Protein AF-A0AAJ1HQH4-F1 (afdb_monomer_lite)

pLDDT: mean 77.98, std 15.92, range [34.84, 95.88]

Foldseek 3Di:
DPLLVLLLVLLVVVLVVLVPDPADDVVNVPDPNLVSLVVSVLCPDDQAVCNVPVPLSLLVDLRSCVVCVLVDLDLSNLSVSLNVLVVVCVVPPDPSSSSSNNSSSVSSNVNSVVPDDDLQAADAFFQKKWKWWAADPDDQFGIWIWIAGLQQWIKIFTHGPVRHTDDMDIGRWDNPLVRVLRVLVNVVRRDGDDARDDPDHAKMKMWTAHPVRRIRIDMHGADPDVSVVVSLVSVQVRDPDPDDDCGSHNCPPVPPPPDDDDDDDDDDFDADPVGHTDDDDDDDDD

Radius of gyration: 27.52 Å; chains: 1; bounding box: 70×76×72 Å

Structure (mmCIF, N/CA/C/O backbone):
data_AF-A0AAJ1HQH4-F1
#
_entry.id   AF-A0AAJ1HQH4-F1
#
loop_
_atom_site.group_PDB
_atom_site.id
_atom_site.type_symbol
_atom_site.label_atom_id
_atom_site.label_alt_id
_atom_site.label_comp_id
_atom_site.label_asym_id
_atom_site.label_entity_id
_atom_site.label_seq_id
_atom_site.pdbx_PDB_ins_code
_atom_site.Cartn_x
_atom_site.Cartn_y
_atom_site.Cartn_z
_atom_site.occupancy
_atom_site.B_iso_or_equiv
_atom_site.auth_seq_id
_atom_site.auth_comp_id
_atom_site.auth_asym_id
_atom_site.auth_atom_id
_atom_site.pdbx_PDB_model_num
ATOM 1 N N . MET A 1 1 ? -4.066 -16.955 -23.686 1.00 44.91 1 MET A N 1
ATOM 2 C CA . MET A 1 1 ? -2.732 -16.859 -23.050 1.00 44.91 1 MET A CA 1
ATOM 3 C C . MET A 1 1 ? -2.941 -16.384 -21.618 1.00 44.91 1 MET A C 1
ATOM 5 O O . MET A 1 1 ? -3.641 -15.393 -21.449 1.00 44.91 1 MET A O 1
ATOM 9 N N . LYS A 1 2 ? -2.469 -17.107 -20.590 1.00 66.19 2 LYS A N 1
ATOM 10 C CA . LYS A 1 2 ? -2.629 -16.657 -19.191 1.00 66.19 2 LYS A CA 1
ATOM 11 C C . LYS A 1 2 ? -1.889 -15.320 -19.031 1.00 66.19 2 LYS A C 1
ATOM 13 O O . LYS A 1 2 ? -0.757 -15.224 -19.492 1.00 66.19 2 LYS A O 1
ATOM 18 N N . LYS A 1 3 ? -2.518 -14.303 -18.427 1.00 66.81 3 LYS A N 1
ATOM 19 C CA . LYS A 1 3 ? -1.961 -12.939 -18.275 1.00 66.81 3 LYS A CA 1
ATOM 20 C C . LYS A 1 3 ? -0.536 -12.949 -17.699 1.00 66.81 3 LYS A C 1
ATOM 22 O O . LYS A 1 3 ? 0.305 -12.181 -18.143 1.00 66.81 3 LYS A O 1
ATOM 27 N N . ASP A 1 4 ? -0.249 -13.882 -16.794 1.00 79.44 4 ASP A N 1
ATOM 28 C CA . ASP A 1 4 ? 1.079 -14.057 -16.203 1.00 79.44 4 ASP A CA 1
ATOM 29 C C . ASP A 1 4 ? 2.140 -14.562 -17.188 1.00 79.44 4 ASP A C 1
ATOM 31 O O . ASP A 1 4 ? 3.281 -14.130 -17.096 1.00 79.44 4 ASP A O 1
ATOM 35 N N . GLN A 1 5 ? 1.782 -15.384 -18.182 1.00 84.44 5 GLN A N 1
ATOM 36 C CA . GLN A 1 5 ? 2.733 -15.805 -19.219 1.00 84.44 5 GLN A CA 1
ATOM 37 C C . GLN A 1 5 ? 3.187 -14.611 -20.063 1.00 84.44 5 GLN A C 1
ATOM 39 O O . GLN A 1 5 ? 4.372 -14.460 -20.314 1.00 84.44 5 GLN A O 1
ATOM 44 N N . ALA A 1 6 ? 2.262 -13.716 -20.424 1.00 87.31 6 ALA A N 1
ATOM 45 C CA . ALA A 1 6 ? 2.607 -12.507 -21.170 1.00 87.31 6 ALA A CA 1
ATOM 46 C C . ALA A 1 6 ? 3.543 -11.578 -20.372 1.00 87.31 6 ALA A C 1
ATOM 48 O O . ALA A 1 6 ? 4.420 -10.945 -20.951 1.00 87.31 6 ALA A O 1
ATOM 49 N N . ILE A 1 7 ? 3.372 -11.515 -19.045 1.00 90.50 7 ILE A N 1
ATOM 50 C CA . ILE A 1 7 ? 4.280 -10.777 -18.156 1.00 90.50 7 ILE A CA 1
ATOM 51 C C . ILE A 1 7 ? 5.647 -11.468 -18.092 1.00 90.50 7 ILE A C 1
ATOM 53 O O . ILE A 1 7 ? 6.661 -10.781 -18.123 1.00 90.50 7 ILE A O 1
ATOM 57 N N . LEU A 1 8 ? 5.700 -12.801 -18.018 1.00 90.50 8 LEU A N 1
ATOM 58 C CA . LEU A 1 8 ? 6.966 -13.541 -18.021 1.00 90.50 8 LEU A CA 1
ATOM 59 C C . LEU A 1 8 ? 7.751 -13.317 -19.313 1.00 90.50 8 LEU A C 1
ATOM 61 O O . LEU A 1 8 ? 8.926 -12.972 -19.238 1.00 90.50 8 LEU A O 1
ATOM 65 N N . ASP A 1 9 ? 7.090 -13.433 -20.466 1.00 90.81 9 ASP A N 1
ATOM 66 C CA . ASP A 1 9 ? 7.711 -13.226 -21.777 1.00 90.81 9 ASP A CA 1
ATOM 67 C C . ASP A 1 9 ? 8.274 -11.796 -21.894 1.00 90.81 9 ASP A C 1
ATOM 69 O O . ASP A 1 9 ? 9.428 -11.605 -22.282 1.00 90.81 9 ASP A O 1
ATOM 73 N N . PHE A 1 10 ? 7.489 -10.796 -21.467 1.00 93.88 10 PHE A N 1
ATOM 74 C CA . PHE A 1 10 ? 7.917 -9.396 -21.378 1.00 93.88 10 PHE A CA 1
ATOM 75 C C . PHE A 1 10 ? 9.154 -9.236 -20.488 1.00 93.88 10 PHE A C 1
ATOM 77 O O . PHE A 1 10 ? 10.154 -8.641 -20.889 1.00 93.88 10 PHE A O 1
ATOM 84 N N . VAL A 1 11 ? 9.113 -9.777 -19.269 1.00 94.06 11 VAL A N 1
ATOM 85 C CA . VAL A 1 11 ? 10.207 -9.613 -18.311 1.00 94.06 11 VAL A CA 1
ATOM 86 C C . VAL A 1 11 ? 11.487 -10.290 -18.798 1.00 94.06 11 VAL A C 1
ATOM 88 O O . VAL A 1 11 ? 12.563 -9.702 -18.686 1.00 94.06 11 VAL A O 1
ATOM 91 N N . ASP A 1 12 ? 11.395 -11.498 -19.350 1.00 89.31 12 ASP A N 1
ATOM 92 C CA . ASP A 1 12 ? 12.559 -12.242 -19.830 1.00 89.31 12 ASP A CA 1
ATOM 93 C C . ASP A 1 12 ? 13.234 -11.550 -21.015 1.00 89.31 12 ASP A C 1
ATOM 95 O O . ASP A 1 12 ? 14.466 -11.443 -21.046 1.00 89.31 12 ASP A O 1
ATOM 99 N N . GLN A 1 13 ? 12.437 -11.003 -21.937 1.00 90.25 13 GLN A N 1
ATOM 100 C CA . GLN A 1 13 ? 12.937 -10.179 -23.032 1.00 90.25 13 GLN A CA 1
ATOM 101 C C . GLN A 1 13 ? 13.723 -8.978 -22.489 1.00 90.25 13 GLN A C 1
ATOM 103 O O . GLN A 1 13 ? 14.908 -8.820 -22.799 1.00 90.25 13 GLN A O 1
ATOM 108 N N . TRP A 1 14 ? 13.101 -8.150 -21.647 1.00 91.31 14 TRP A N 1
ATOM 109 C CA . TRP A 1 14 ? 13.697 -6.875 -21.239 1.00 91.31 14 TRP A CA 1
ATOM 110 C C . TRP A 1 14 ? 14.817 -7.009 -20.210 1.00 91.31 14 TRP A C 1
ATOM 112 O O . TRP A 1 14 ? 15.745 -6.201 -20.222 1.00 91.31 14 TRP A O 1
ATOM 122 N N . LEU A 1 15 ? 14.819 -8.061 -19.388 1.00 90.12 15 LEU A N 1
ATOM 123 C CA . LEU A 1 15 ? 15.990 -8.401 -18.578 1.00 90.12 15 LEU A CA 1
ATOM 124 C C . LEU A 1 15 ? 17.175 -8.808 -19.453 1.00 90.12 15 LEU A C 1
ATOM 126 O O . LEU A 1 15 ? 18.274 -8.305 -19.236 1.00 90.12 15 LEU A O 1
ATOM 130 N N . SER A 1 16 ? 16.976 -9.678 -20.453 1.00 86.81 16 SER A N 1
ATOM 131 C CA . SER A 1 16 ? 18.055 -10.060 -21.379 1.00 86.81 16 SER A CA 1
ATOM 132 C C . SER A 1 16 ? 18.631 -8.836 -22.092 1.00 86.81 16 SER A C 1
ATOM 134 O O . SER A 1 16 ? 19.843 -8.732 -22.257 1.00 86.81 16 SER A O 1
ATOM 136 N N . VAL A 1 17 ? 17.764 -7.909 -22.494 1.00 86.56 17 VAL A N 1
ATOM 137 C CA . VAL A 1 17 ? 18.143 -6.643 -23.122 1.00 86.56 17 VAL A CA 1
ATOM 138 C C . VAL A 1 17 ? 18.972 -5.781 -22.159 1.00 86.56 17 VAL A C 1
ATOM 140 O O . VAL A 1 17 ? 20.138 -5.506 -22.438 1.00 86.56 17 VAL A O 1
ATOM 143 N N . LEU A 1 18 ? 18.429 -5.418 -20.993 1.00 86.75 18 LEU A N 1
ATOM 144 C CA . LEU A 1 18 ? 19.101 -4.537 -20.028 1.00 86.75 18 LEU A CA 1
ATOM 145 C C . LEU A 1 18 ? 20.411 -5.115 -19.480 1.00 86.75 18 LEU A C 1
ATOM 147 O O . LEU A 1 18 ? 21.311 -4.358 -19.135 1.00 86.75 18 LEU A O 1
ATOM 151 N N . LEU A 1 19 ? 20.543 -6.440 -19.394 1.00 85.81 19 LEU A N 1
ATOM 152 C CA . LEU A 1 19 ? 21.783 -7.080 -18.950 1.00 85.81 19 LEU A CA 1
ATOM 153 C C . LEU A 1 19 ? 22.888 -7.068 -20.017 1.00 85.81 19 LEU A C 1
ATOM 155 O O . LEU A 1 19 ? 24.054 -7.200 -19.657 1.00 85.81 19 LEU A O 1
ATOM 159 N N . LYS A 1 20 ? 22.540 -6.930 -21.302 1.00 83.19 20 LYS A N 1
ATOM 160 C CA . LYS A 1 20 ? 23.490 -6.945 -22.431 1.00 83.19 20 LYS A CA 1
ATOM 161 C C . LYS A 1 20 ? 23.868 -5.557 -22.945 1.00 83.19 20 LYS A C 1
ATOM 163 O O . LYS A 1 20 ? 24.891 -5.428 -23.603 1.00 83.19 20 LYS A O 1
ATOM 168 N N . LEU A 1 21 ? 23.033 -4.547 -22.712 1.00 72.38 21 LEU A N 1
ATOM 169 C CA . LEU A 1 21 ? 23.276 -3.179 -23.177 1.00 72.38 21 LEU A CA 1
ATOM 170 C C . LEU A 1 21 ? 24.153 -2.420 -22.195 1.00 72.38 21 LEU A C 1
ATOM 172 O O . LEU A 1 21 ? 23.737 -2.237 -21.058 1.00 72.38 21 LEU A O 1
ATOM 176 N N . ASP A 1 22 ? 25.298 -1.909 -22.636 1.00 64.31 22 ASP A N 1
ATOM 177 C CA . ASP A 1 22 ? 26.089 -0.961 -21.843 1.00 64.31 22 ASP A CA 1
ATOM 178 C C . ASP A 1 22 ? 25.446 0.439 -21.841 1.00 64.31 22 ASP A C 1
ATOM 180 O O . ASP A 1 22 ? 25.307 1.032 -20.775 1.00 64.31 22 ASP A O 1
ATOM 184 N N . GLU A 1 23 ? 24.903 0.893 -22.977 1.00 59.53 23 GLU A N 1
ATOM 185 C CA . GLU A 1 23 ? 24.131 2.141 -23.120 1.00 59.53 23 GLU A CA 1
ATOM 186 C C . GLU A 1 23 ? 22.860 1.917 -23.968 1.00 59.53 23 GLU A C 1
ATOM 188 O O . GLU A 1 23 ? 22.870 1.057 -24.854 1.00 59.53 23 GLU A O 1
ATOM 193 N N . PRO A 1 24 ? 21.748 2.645 -23.730 1.00 57.75 24 PRO A N 1
ATOM 194 C CA . PRO A 1 24 ? 20.543 2.533 -24.554 1.00 57.75 24 PRO A CA 1
ATOM 195 C C . PRO A 1 24 ? 20.804 3.027 -25.985 1.00 57.75 24 PRO A C 1
ATOM 197 O O . PRO A 1 24 ? 21.209 4.165 -26.196 1.00 57.75 24 PRO A O 1
ATOM 200 N N . THR A 1 25 ? 20.546 2.178 -26.980 1.00 61.19 25 THR A N 1
ATOM 201 C CA . THR A 1 25 ? 20.630 2.545 -28.404 1.00 61.19 25 THR A CA 1
ATOM 202 C C . THR A 1 25 ? 19.323 3.185 -28.880 1.00 61.19 25 THR A C 1
ATOM 204 O O . THR A 1 25 ? 18.258 2.841 -28.370 1.00 61.19 25 THR A O 1
ATOM 207 N N . GLU A 1 26 ? 19.366 4.064 -29.892 1.00 56.06 26 GLU A N 1
ATOM 208 C CA . GLU A 1 26 ? 18.160 4.673 -30.499 1.00 56.06 26 GLU A CA 1
ATOM 209 C C . GLU A 1 26 ? 17.117 3.631 -30.941 1.00 56.06 26 GLU A C 1
ATOM 211 O O . GLU A 1 26 ? 15.921 3.858 -30.805 1.00 56.06 26 GLU A O 1
ATOM 216 N N . ALA A 1 27 ? 17.549 2.443 -31.371 1.00 55.69 27 ALA A N 1
ATOM 217 C CA . ALA A 1 27 ? 16.656 1.339 -31.728 1.00 55.69 27 ALA A CA 1
ATOM 218 C C . ALA A 1 27 ? 15.868 0.762 -30.531 1.00 55.69 27 ALA A C 1
ATOM 220 O O . ALA A 1 27 ? 14.791 0.206 -30.714 1.00 55.69 27 ALA A O 1
ATOM 221 N N . LEU A 1 28 ? 16.382 0.895 -29.302 1.00 58.66 28 LEU A N 1
ATOM 222 C CA . LEU A 1 28 ? 15.669 0.545 -28.066 1.00 58.66 28 LEU A CA 1
ATOM 223 C C . LEU A 1 28 ? 14.656 1.617 -27.648 1.00 58.66 28 LEU A C 1
ATOM 225 O O . LEU A 1 28 ? 13.737 1.347 -26.869 1.00 58.66 28 LEU A O 1
ATOM 229 N N . LEU A 1 29 ? 14.879 2.850 -28.112 1.00 54.69 29 LEU A N 1
ATOM 230 C CA . LEU A 1 29 ? 13.988 3.985 -27.894 1.00 54.69 29 LEU A CA 1
ATOM 231 C C . LEU A 1 29 ? 12.735 3.885 -28.772 1.00 54.69 29 LEU A C 1
ATOM 233 O O . LEU A 1 29 ? 11.737 4.539 -28.470 1.00 54.69 29 LEU A O 1
ATOM 237 N N . ASP A 1 30 ? 12.754 3.025 -29.794 1.00 54.97 30 ASP A N 1
ATOM 238 C CA . ASP A 1 30 ? 11.622 2.811 -30.681 1.00 54.97 30 ASP A CA 1
ATOM 239 C C . ASP A 1 30 ? 10.615 1.792 -30.104 1.00 54.97 30 ASP A C 1
ATOM 241 O O . ASP A 1 30 ? 10.897 0.605 -29.946 1.00 54.97 30 ASP A O 1
ATOM 245 N N . SER A 1 31 ? 9.452 2.340 -29.735 1.00 69.12 31 SER A N 1
ATOM 246 C CA . SER A 1 31 ? 8.086 1.803 -29.561 1.00 69.12 31 SER A CA 1
ATOM 247 C C . SER A 1 31 ? 7.789 0.404 -28.973 1.00 69.12 31 SER A C 1
ATOM 249 O O . SER A 1 31 ? 6.727 0.271 -28.364 1.00 69.12 31 SER A O 1
ATOM 251 N N . GLU A 1 32 ? 8.644 -0.620 -29.046 1.00 84.88 32 GLU A N 1
ATOM 252 C CA . GLU A 1 32 ? 8.280 -1.999 -28.658 1.00 84.88 32 GLU A CA 1
ATOM 253 C C . GLU A 1 32 ? 8.076 -2.155 -27.143 1.00 84.88 32 GLU A C 1
ATOM 255 O O . GLU A 1 32 ? 7.076 -2.726 -26.713 1.00 84.88 32 GLU A O 1
ATOM 260 N N . PHE A 1 33 ? 8.971 -1.609 -26.307 1.00 88.38 33 PHE A N 1
ATOM 261 C CA . PHE A 1 33 ? 8.805 -1.665 -24.844 1.00 88.38 33 PHE A CA 1
ATOM 262 C C . PHE A 1 33 ? 7.488 -1.014 -24.420 1.00 88.38 33 PHE A C 1
ATOM 264 O O . PHE A 1 33 ? 6.696 -1.584 -23.670 1.00 88.38 33 PHE A O 1
ATOM 271 N N . VAL A 1 34 ? 7.255 0.193 -24.938 1.00 87.00 34 VAL A N 1
ATOM 272 C CA . VAL A 1 34 ? 6.071 1.004 -24.651 1.00 87.00 34 VAL A CA 1
ATOM 273 C C . VAL A 1 34 ? 4.812 0.274 -25.107 1.00 87.00 34 VAL A C 1
ATOM 275 O O . VAL A 1 34 ? 3.858 0.168 -24.337 1.00 87.00 34 VAL A O 1
ATOM 278 N N . TRP A 1 35 ? 4.824 -0.291 -26.312 1.00 87.44 35 TRP A N 1
ATOM 279 C CA . TRP A 1 35 ? 3.708 -1.057 -26.853 1.00 87.44 35 TRP A CA 1
ATOM 280 C C . TRP A 1 35 ? 3.401 -2.307 -26.019 1.00 87.44 35 TRP A C 1
ATOM 282 O O . TRP A 1 35 ? 2.241 -2.574 -25.694 1.00 87.44 35 TRP A O 1
ATOM 292 N N . GLN A 1 36 ? 4.424 -3.054 -25.596 1.00 91.25 36 GLN A N 1
ATOM 293 C CA . GLN A 1 36 ? 4.233 -4.214 -24.724 1.00 91.25 36 GLN A CA 1
ATOM 294 C C . GLN A 1 36 ? 3.700 -3.806 -23.342 1.00 91.25 36 GLN A C 1
ATOM 296 O O . GLN A 1 36 ? 2.790 -4.458 -22.825 1.00 91.25 36 GLN A O 1
ATOM 301 N N . CYS A 1 37 ? 4.187 -2.700 -22.767 1.00 90.44 37 CYS A N 1
ATOM 302 C CA . CYS A 1 37 ? 3.632 -2.126 -21.540 1.00 90.44 37 CYS A CA 1
ATOM 303 C C . CYS A 1 37 ? 2.148 -1.769 -21.696 1.00 90.44 37 CYS A C 1
ATOM 305 O O . CYS A 1 37 ? 1.353 -2.126 -20.828 1.00 90.44 37 CYS A O 1
ATOM 307 N N . GLN A 1 38 ? 1.757 -1.134 -22.804 1.00 86.81 38 GLN A N 1
ATOM 308 C CA . GLN A 1 38 ? 0.358 -0.801 -23.104 1.00 86.81 38 GLN A CA 1
ATOM 309 C C . GLN A 1 38 ? -0.513 -2.055 -23.238 1.00 86.81 38 GLN A C 1
ATOM 311 O O . GLN A 1 38 ? -1.602 -2.139 -22.669 1.00 86.81 38 GLN A O 1
ATOM 316 N N . LYS A 1 39 ? -0.010 -3.087 -23.923 1.00 87.44 39 LYS A N 1
ATOM 317 C CA . LYS A 1 39 ? -0.688 -4.385 -24.060 1.00 87.44 39 LYS A CA 1
ATOM 318 C C . LYS A 1 39 ? -0.878 -5.101 -22.717 1.00 87.44 39 LYS A C 1
ATOM 320 O O . LYS A 1 39 ? -1.849 -5.836 -22.544 1.00 87.44 39 LYS A O 1
ATOM 325 N N . LEU A 1 40 ? 0.039 -4.895 -21.772 1.00 89.06 40 LEU A N 1
ATOM 326 C CA . LEU A 1 40 ? -0.050 -5.401 -20.399 1.00 89.06 40 LEU A CA 1
ATOM 327 C C . LEU A 1 40 ? -0.824 -4.467 -19.452 1.00 89.06 40 LEU A C 1
ATOM 329 O O . LEU A 1 40 ? -1.059 -4.841 -18.299 1.00 89.06 40 LEU A O 1
ATOM 333 N N . HIS A 1 41 ? -1.268 -3.304 -19.941 1.00 85.50 41 HIS A N 1
ATOM 334 C CA . HIS A 1 41 ? -1.942 -2.237 -19.195 1.00 85.50 41 HIS A CA 1
ATOM 335 C C . HIS A 1 41 ? -1.086 -1.580 -18.102 1.00 85.50 41 HIS A C 1
ATOM 337 O O . HIS A 1 41 ? -1.611 -1.105 -17.097 1.00 85.50 41 HIS A O 1
ATOM 343 N N . PHE A 1 42 ? 0.236 -1.567 -18.262 1.00 89.62 42 PHE A N 1
ATOM 344 C CA . PHE A 1 42 ? 1.156 -0.882 -17.346 1.00 89.62 42 PHE A CA 1
ATOM 345 C C . PHE A 1 42 ? 1.176 0.639 -17.547 1.00 89.62 42 PHE A C 1
ATOM 347 O O . PHE A 1 42 ? 1.561 1.380 -16.653 1.00 89.62 42 PHE A O 1
ATOM 354 N N . ASP A 1 43 ? 0.716 1.124 -18.692 1.00 83.44 43 ASP A N 1
ATOM 355 C CA . ASP A 1 43 ? 0.510 2.545 -18.978 1.00 83.44 43 ASP A CA 1
ATOM 356 C C . ASP A 1 43 ? -0.678 3.151 -18.209 1.00 83.44 43 ASP A C 1
ATOM 358 O O . ASP A 1 43 ? -0.754 4.368 -18.038 1.00 83.44 43 ASP A O 1
ATOM 362 N N . GLN A 1 44 ? -1.598 2.311 -17.730 1.00 76.62 44 GLN A N 1
ATOM 363 C CA . GLN A 1 44 ? -2.792 2.758 -17.023 1.00 76.62 44 GLN A CA 1
ATOM 364 C C . GLN A 1 44 ? -2.436 3.382 -15.665 1.00 76.62 44 GLN A C 1
ATOM 366 O O . GLN A 1 44 ? -1.537 2.888 -14.977 1.00 76.62 44 GLN A O 1
ATOM 371 N N . PRO A 1 45 ? -3.145 4.444 -15.247 1.00 61.03 45 PRO A N 1
ATOM 372 C CA . PRO A 1 45 ? -2.897 5.091 -13.967 1.00 61.03 45 PRO A CA 1
ATOM 373 C C . PRO A 1 45 ? -3.086 4.100 -12.814 1.00 61.03 45 PRO A C 1
ATOM 375 O O . PRO A 1 45 ? -4.080 3.384 -12.739 1.00 61.03 45 PRO A O 1
ATOM 378 N N . THR A 1 46 ? -2.125 4.065 -11.898 1.00 67.06 46 THR A N 1
ATOM 379 C CA . THR A 1 46 ? -2.163 3.272 -10.661 1.00 67.06 46 THR A CA 1
ATOM 380 C C . THR A 1 46 ? -1.462 4.046 -9.542 1.00 67.06 46 THR A C 1
ATOM 382 O O . THR A 1 46 ? -1.075 5.200 -9.735 1.00 67.06 46 THR A O 1
ATOM 385 N N . LEU A 1 47 ? -1.383 3.474 -8.337 1.00 66.56 47 LEU A N 1
ATOM 386 C CA . LEU A 1 47 ? -0.687 4.103 -7.217 1.00 66.56 47 LEU A CA 1
ATOM 387 C C . LEU A 1 47 ? 0.780 4.261 -7.592 1.00 66.56 47 LEU A C 1
ATOM 389 O O . LEU A 1 47 ? 1.428 3.292 -7.981 1.00 66.56 47 LEU A O 1
ATOM 393 N N . ASP A 1 48 ? 1.304 5.476 -7.488 1.00 76.50 48 ASP A N 1
ATOM 394 C CA . ASP A 1 48 ? 2.729 5.660 -7.684 1.00 76.50 48 ASP A CA 1
ATOM 395 C C . ASP A 1 48 ? 3.511 5.053 -6.516 1.00 76.50 48 ASP A C 1
ATOM 397 O O . ASP A 1 48 ? 3.086 5.158 -5.365 1.00 76.50 48 ASP A O 1
ATOM 401 N N . LEU A 1 49 ? 4.676 4.458 -6.780 1.00 80.38 49 LEU A N 1
ATOM 402 C CA . LEU A 1 49 ? 5.465 3.841 -5.715 1.00 80.38 49 LEU A CA 1
ATOM 403 C C . LEU A 1 49 ? 5.934 4.862 -4.666 1.00 80.38 49 LEU A C 1
ATOM 405 O O . LEU A 1 49 ? 6.014 4.503 -3.495 1.00 80.38 49 LEU A O 1
ATOM 409 N N . ASP A 1 50 ? 6.189 6.119 -5.041 1.00 82.06 50 ASP A N 1
ATOM 410 C CA . ASP A 1 50 ? 6.524 7.173 -4.069 1.00 82.06 50 ASP A CA 1
ATOM 411 C C . ASP A 1 50 ? 5.323 7.564 -3.208 1.00 82.06 50 ASP A C 1
ATOM 413 O O . ASP A 1 50 ? 5.484 7.854 -2.026 1.00 82.06 50 ASP A O 1
ATOM 417 N N . ALA A 1 51 ? 4.109 7.506 -3.760 1.00 75.50 51 ALA A N 1
ATOM 418 C CA . ALA A 1 51 ? 2.888 7.720 -2.991 1.00 75.50 51 ALA A CA 1
ATOM 419 C C . ALA A 1 51 ? 2.586 6.534 -2.055 1.00 75.50 51 ALA A C 1
ATOM 421 O O . ALA A 1 51 ? 2.093 6.735 -0.947 1.00 75.50 51 ALA A O 1
ATOM 422 N N . ALA A 1 52 ? 2.907 5.306 -2.478 1.00 73.56 52 ALA A N 1
ATOM 423 C CA . ALA A 1 52 ? 2.777 4.103 -1.656 1.00 73.56 52 ALA A CA 1
ATOM 424 C C . ALA A 1 52 ? 3.828 4.027 -0.533 1.00 73.56 52 ALA A C 1
ATOM 426 O O . ALA A 1 52 ? 3.558 3.491 0.542 1.00 73.56 52 ALA A O 1
ATOM 427 N N . PHE A 1 53 ? 5.033 4.542 -0.788 1.00 79.50 53 PHE A N 1
ATOM 428 C CA . PHE A 1 53 ? 6.185 4.479 0.112 1.00 79.50 53 PHE A CA 1
ATOM 429 C C . PHE A 1 53 ? 6.847 5.863 0.236 1.00 79.50 53 PHE A C 1
ATOM 431 O O . PHE A 1 53 ? 7.971 6.060 -0.238 1.00 79.50 53 PHE A O 1
ATOM 438 N N . PRO A 1 54 ? 6.175 6.831 0.891 1.00 77.00 54 PRO A N 1
ATOM 439 C CA . PRO A 1 54 ? 6.621 8.226 0.925 1.00 77.00 54 PRO A CA 1
ATOM 440 C C . PRO A 1 54 ? 7.929 8.437 1.695 1.00 77.00 54 PRO A C 1
ATOM 442 O O . PRO A 1 54 ? 8.616 9.430 1.472 1.00 77.00 54 PRO A O 1
ATOM 445 N N . ILE A 1 55 ? 8.290 7.510 2.590 1.00 81.00 55 ILE A N 1
ATOM 446 C CA . ILE A 1 55 ? 9.544 7.562 3.354 1.00 81.00 55 ILE A CA 1
ATOM 447 C C . ILE A 1 55 ? 10.714 7.082 2.492 1.00 81.00 55 ILE A C 1
ATOM 449 O O . ILE A 1 55 ? 11.783 7.690 2.492 1.00 81.00 55 ILE A O 1
ATOM 453 N N . GLU A 1 56 ? 10.543 5.970 1.778 1.00 88.44 56 GLU A N 1
ATOM 454 C CA . GLU A 1 56 ? 11.610 5.374 0.981 1.00 88.44 56 GLU A CA 1
ATOM 455 C C . GLU A 1 56 ? 11.797 6.034 -0.386 1.00 88.44 56 GLU A C 1
ATOM 457 O O . GLU A 1 56 ? 12.903 5.948 -0.920 1.00 88.44 56 GLU A O 1
ATOM 462 N N . GLN A 1 57 ? 10.760 6.683 -0.928 1.00 89.38 57 GLN A N 1
ATOM 463 C CA . GLN A 1 57 ? 10.765 7.344 -2.241 1.00 89.38 57 GLN A CA 1
ATOM 464 C C . GLN A 1 57 ? 11.395 6.471 -3.348 1.00 89.38 57 GLN A C 1
ATOM 466 O O . GLN A 1 57 ? 12.398 6.835 -3.977 1.00 89.38 57 GLN A O 1
ATOM 471 N N . PRO A 1 58 ? 10.875 5.248 -3.554 1.00 89.31 58 PRO A N 1
ATOM 472 C CA . PRO A 1 58 ? 11.468 4.257 -4.442 1.00 89.31 58 PRO A CA 1
ATOM 473 C C . PRO A 1 58 ? 11.599 4.682 -5.910 1.00 89.31 58 PRO A C 1
ATOM 475 O O . PRO A 1 58 ? 12.480 4.149 -6.572 1.00 89.31 58 PRO A O 1
ATOM 478 N N . MET A 1 59 ? 10.798 5.602 -6.449 1.00 90.81 59 MET A N 1
ATOM 479 C CA . MET A 1 59 ? 10.920 6.081 -7.836 1.00 90.81 59 MET A CA 1
ATOM 480 C C . MET A 1 59 ? 12.125 6.995 -8.034 1.00 90.81 59 MET A C 1
ATOM 482 O O . MET A 1 59 ? 12.693 7.045 -9.121 1.00 90.81 59 MET A O 1
ATOM 486 N N . THR A 1 60 ? 12.550 7.711 -7.002 1.00 87.06 60 THR A N 1
ATOM 487 C CA . THR A 1 60 ? 13.697 8.626 -7.096 1.00 87.06 60 THR A CA 1
ATOM 488 C C . THR A 1 60 ? 14.957 8.059 -6.440 1.00 87.06 60 THR A C 1
ATOM 490 O O . THR A 1 60 ? 16.053 8.574 -6.657 1.00 87.06 60 THR A O 1
ATOM 493 N N . SER A 1 61 ? 14.836 6.953 -5.695 1.00 89.75 61 SER A N 1
ATOM 494 C CA . SER A 1 61 ? 15.929 6.344 -4.938 1.00 89.75 61 SER A CA 1
ATOM 495 C C . SER A 1 61 ? 16.044 4.837 -5.172 1.00 89.75 61 SER A C 1
ATOM 497 O O . SER A 1 61 ? 15.229 4.049 -4.693 1.00 89.75 61 SER A O 1
ATOM 499 N N . LEU A 1 62 ? 17.139 4.397 -5.809 1.00 92.25 62 LEU A N 1
ATOM 500 C CA . LEU A 1 62 ? 17.477 2.968 -5.917 1.00 92.25 62 LEU A CA 1
ATOM 501 C C . LEU A 1 62 ? 17.631 2.313 -4.533 1.00 92.25 62 LEU A C 1
ATOM 503 O O . LEU A 1 62 ? 17.227 1.169 -4.326 1.00 92.25 62 LEU A O 1
ATOM 507 N N . THR A 1 63 ? 18.204 3.035 -3.569 1.00 93.31 63 THR A N 1
ATOM 508 C CA . THR A 1 63 ? 18.320 2.566 -2.181 1.00 93.31 63 THR A CA 1
ATOM 509 C C . THR A 1 63 ? 16.945 2.435 -1.530 1.00 93.31 63 THR A C 1
ATOM 511 O O . THR A 1 63 ? 16.703 1.463 -0.815 1.00 93.31 63 THR A O 1
ATOM 514 N N . GLY A 1 64 ? 16.045 3.381 -1.805 1.00 91.00 64 GLY A N 1
ATOM 515 C CA . GLY A 1 64 ? 14.639 3.327 -1.418 1.00 91.00 64 GLY A CA 1
ATOM 516 C C . GLY A 1 64 ? 13.954 2.077 -1.953 1.00 91.00 64 GLY A C 1
ATOM 517 O O . GLY A 1 64 ? 13.464 1.265 -1.169 1.00 91.00 64 GLY A O 1
ATOM 518 N N . LEU A 1 65 ? 14.041 1.856 -3.270 1.00 94.56 65 LEU A N 1
ATOM 519 C CA . LEU A 1 65 ? 13.504 0.668 -3.933 1.00 94.56 65 LEU A CA 1
ATOM 520 C C . LEU A 1 65 ? 14.013 -0.618 -3.272 1.00 94.56 65 LEU A C 1
ATOM 522 O O . LEU A 1 65 ? 13.213 -1.466 -2.888 1.00 94.56 65 LEU A O 1
ATOM 526 N N . LYS A 1 66 ? 15.329 -0.761 -3.072 1.00 92.44 66 LYS A N 1
ATOM 527 C CA . LYS A 1 66 ? 15.926 -1.975 -2.482 1.00 92.44 66 LYS A CA 1
ATOM 528 C C . LYS A 1 66 ? 15.359 -2.329 -1.100 1.00 92.44 66 LYS A C 1
ATOM 530 O O . LYS A 1 66 ? 15.281 -3.511 -0.775 1.00 92.44 66 LYS A O 1
ATOM 535 N N . LYS A 1 67 ? 14.936 -1.346 -0.296 1.00 91.06 67 LYS A N 1
ATOM 536 C CA . LYS A 1 67 ? 14.334 -1.581 1.033 1.00 91.06 67 LYS A CA 1
ATOM 537 C C . LYS A 1 67 ? 12.916 -2.154 0.968 1.00 91.06 67 LYS A C 1
ATOM 539 O O . LYS A 1 67 ? 12.480 -2.807 1.922 1.00 91.06 67 LYS A O 1
ATOM 544 N N . ILE A 1 68 ? 12.190 -1.881 -0.116 1.00 88.88 68 ILE A N 1
ATOM 545 C CA . ILE A 1 68 ? 10.755 -2.179 -0.228 1.00 88.88 68 ILE A CA 1
ATOM 546 C C . ILE A 1 68 ? 10.416 -3.158 -1.354 1.00 88.88 68 ILE A C 1
ATOM 548 O O . ILE A 1 68 ? 9.333 -3.729 -1.328 1.00 88.88 68 ILE A O 1
ATOM 552 N N . ILE A 1 69 ? 11.330 -3.430 -2.293 1.00 90.50 69 ILE A N 1
ATOM 553 C CA . ILE A 1 69 ? 11.039 -4.192 -3.518 1.00 90.50 69 ILE A CA 1
ATOM 554 C C . ILE A 1 69 ? 10.482 -5.590 -3.241 1.00 90.50 69 ILE A C 1
ATOM 556 O O . ILE A 1 69 ? 9.531 -6.014 -3.885 1.00 90.50 69 ILE A O 1
ATOM 560 N N . SER A 1 70 ? 10.998 -6.278 -2.221 1.00 84.75 70 SER A N 1
ATOM 561 C CA . SER A 1 70 ? 10.519 -7.607 -1.823 1.00 84.75 70 SER A CA 1
ATOM 562 C C . SER A 1 70 ? 9.131 -7.598 -1.176 1.00 84.75 70 SER A C 1
ATOM 564 O O . SER A 1 70 ? 8.519 -8.659 -1.063 1.00 84.75 70 SER A O 1
ATOM 566 N N . LYS A 1 71 ? 8.652 -6.425 -0.744 1.00 82.19 71 LYS A N 1
ATOM 567 C CA . LYS A 1 71 ? 7.330 -6.201 -0.147 1.00 82.19 71 LYS A CA 1
ATOM 568 C C . LYS A 1 71 ? 6.287 -5.789 -1.190 1.00 82.19 71 LYS A C 1
ATOM 570 O O . LYS A 1 71 ? 5.099 -5.826 -0.881 1.00 82.19 71 LYS A O 1
ATOM 575 N N . ILE A 1 72 ? 6.708 -5.380 -2.392 1.00 82.69 72 ILE A N 1
ATOM 576 C CA . ILE A 1 72 ? 5.787 -5.039 -3.478 1.00 82.69 72 ILE A CA 1
ATOM 577 C C . ILE A 1 72 ? 5.204 -6.335 -4.043 1.00 82.69 72 ILE A C 1
ATOM 579 O O . ILE A 1 72 ? 5.915 -7.115 -4.679 1.00 82.69 72 ILE A O 1
ATOM 583 N N . ASN A 1 73 ? 3.901 -6.524 -3.841 1.00 81.56 73 ASN A N 1
ATOM 584 C CA . ASN A 1 73 ? 3.160 -7.694 -4.321 1.00 81.56 73 ASN A CA 1
ATOM 585 C C . ASN A 1 73 ? 2.171 -7.360 -5.452 1.00 81.56 73 ASN A C 1
ATOM 587 O O . ASN A 1 73 ? 1.595 -8.262 -6.058 1.00 81.56 73 ASN A O 1
ATOM 591 N N . ASP A 1 74 ? 1.984 -6.075 -5.759 1.00 78.62 74 ASP A N 1
ATOM 592 C CA . ASP A 1 74 ? 1.099 -5.622 -6.829 1.00 78.62 74 ASP A CA 1
ATOM 593 C C . ASP A 1 74 ? 1.858 -5.554 -8.166 1.00 78.62 74 ASP A C 1
ATOM 595 O O . ASP A 1 74 ? 2.712 -4.691 -8.390 1.00 78.62 74 ASP A O 1
ATOM 599 N N . LYS A 1 75 ? 1.515 -6.484 -9.067 1.00 85.50 75 LYS A N 1
ATOM 600 C CA . LYS A 1 75 ? 2.073 -6.586 -10.424 1.00 85.50 75 LYS A CA 1
ATOM 601 C C . LYS A 1 75 ? 1.777 -5.352 -11.275 1.00 85.50 75 LYS A C 1
ATOM 603 O O . LYS A 1 75 ? 2.623 -4.963 -12.071 1.00 85.50 75 LYS A O 1
ATOM 608 N N . MET A 1 76 ? 0.590 -4.760 -11.137 1.00 84.69 76 MET A N 1
ATOM 609 C CA . MET A 1 76 ? 0.176 -3.606 -11.937 1.00 84.69 76 MET A CA 1
ATOM 610 C C . MET A 1 76 ? 0.865 -2.336 -11.446 1.00 84.69 76 MET A C 1
ATOM 612 O O . MET A 1 76 ? 1.380 -1.581 -12.264 1.00 84.69 76 MET A O 1
ATOM 616 N N . MET A 1 77 ? 0.943 -2.137 -10.127 1.00 84.62 77 MET A N 1
ATOM 617 C CA . MET A 1 77 ? 1.707 -1.038 -9.526 1.00 84.62 77 MET A CA 1
ATOM 618 C C . MET A 1 77 ? 3.182 -1.095 -9.940 1.00 84.62 77 MET A C 1
ATOM 620 O O . MET A 1 77 ? 3.745 -0.105 -10.406 1.00 84.62 77 MET A O 1
ATOM 624 N N . LEU A 1 78 ? 3.802 -2.275 -9.828 1.00 91.62 78 LEU A N 1
ATOM 625 C CA . LEU A 1 78 ? 5.199 -2.464 -10.211 1.00 91.62 78 LEU A CA 1
ATOM 626 C C . LEU A 1 78 ? 5.409 -2.309 -11.723 1.00 91.62 78 LEU A C 1
ATOM 628 O O . LEU A 1 78 ? 6.368 -1.665 -12.141 1.00 91.62 78 LEU A O 1
ATOM 632 N N . GLY A 1 79 ? 4.503 -2.853 -12.540 1.00 92.75 79 GLY A N 1
ATOM 633 C CA . GLY A 1 79 ? 4.528 -2.706 -13.994 1.00 92.75 79 GLY A CA 1
ATOM 634 C C . GLY A 1 79 ? 4.417 -1.248 -14.443 1.00 92.75 79 GLY A C 1
ATOM 635 O O . GLY A 1 79 ? 5.184 -0.810 -15.297 1.00 92.75 79 GLY A O 1
ATOM 636 N N . HIS A 1 80 ? 3.539 -0.464 -13.817 1.00 89.06 80 HIS A N 1
ATOM 637 C CA . HIS A 1 80 ? 3.428 0.970 -14.087 1.00 89.06 80 HIS A CA 1
ATOM 638 C C . HIS A 1 80 ? 4.676 1.748 -13.684 1.00 89.06 80 HIS A C 1
ATOM 640 O O . HIS A 1 80 ? 5.161 2.595 -14.433 1.00 89.06 80 HIS A O 1
ATOM 646 N N . ALA A 1 81 ? 5.246 1.435 -12.522 1.00 92.94 81 ALA A N 1
ATOM 647 C CA . ALA A 1 81 ? 6.495 2.043 -12.095 1.00 92.94 81 ALA A CA 1
ATOM 648 C C . ALA A 1 81 ? 7.643 1.740 -13.074 1.00 92.94 81 ALA A C 1
ATOM 650 O O . ALA A 1 81 ? 8.411 2.640 -13.412 1.00 92.94 81 ALA A O 1
ATOM 651 N N . ILE A 1 82 ? 7.716 0.502 -13.579 1.00 95.00 82 ILE A N 1
ATOM 652 C CA . ILE A 1 82 ? 8.643 0.091 -14.643 1.00 95.00 82 ILE A CA 1
ATOM 653 C C . ILE A 1 82 ? 8.419 0.915 -15.912 1.00 95.00 82 ILE A C 1
ATOM 655 O O . ILE A 1 82 ? 9.382 1.447 -16.458 1.00 95.00 82 ILE A O 1
ATOM 659 N N . TYR A 1 83 ? 7.167 1.076 -16.343 1.00 92.75 83 TYR A N 1
ATOM 660 C CA . TYR A 1 83 ? 6.824 1.887 -17.509 1.00 92.75 83 TYR A CA 1
ATOM 661 C C . TYR A 1 83 ? 7.311 3.338 -17.372 1.00 92.75 83 TYR A C 1
ATOM 663 O O . TYR A 1 83 ? 8.009 3.838 -18.254 1.00 92.75 83 TYR A O 1
ATOM 671 N N . ARG A 1 84 ? 7.042 3.997 -16.238 1.00 89.94 84 ARG A N 1
ATOM 672 C CA . ARG A 1 84 ? 7.505 5.377 -16.010 1.00 89.94 84 ARG A CA 1
ATOM 673 C C . ARG A 1 84 ? 9.025 5.483 -15.897 1.00 89.94 84 ARG A C 1
ATOM 675 O O . ARG A 1 84 ? 9.616 6.415 -16.433 1.00 89.94 84 ARG A O 1
ATOM 682 N N . GLN A 1 85 ? 9.675 4.54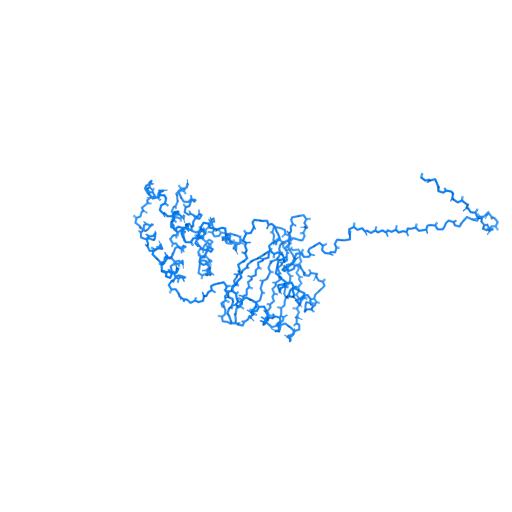9 -15.201 1.00 91.06 85 GLN A N 1
ATOM 683 C CA . GLN A 1 85 ? 11.135 4.572 -15.076 1.00 91.06 85 GLN A CA 1
ATOM 684 C C . GLN A 1 85 ? 11.836 4.319 -16.396 1.00 91.06 85 GLN A C 1
ATOM 686 O O . GLN A 1 85 ? 12.890 4.896 -16.634 1.00 91.06 85 GLN A O 1
ATOM 691 N N . TRP A 1 86 ? 11.239 3.516 -17.272 1.00 89.81 86 TRP A N 1
ATOM 692 C CA . TRP A 1 86 ? 11.744 3.349 -18.621 1.00 89.81 86 TRP A CA 1
ATOM 693 C C . TRP A 1 86 ? 11.746 4.682 -19.370 1.00 89.81 86 TRP A C 1
ATOM 695 O O . TRP A 1 86 ? 12.786 5.088 -19.874 1.00 89.81 86 TRP A O 1
ATOM 705 N N . GLN A 1 87 ? 10.632 5.421 -19.355 1.00 85.94 87 GLN A N 1
ATOM 706 C CA . GLN A 1 87 ? 10.550 6.753 -19.972 1.00 85.94 87 GLN A CA 1
ATOM 707 C C . GLN A 1 87 ? 11.562 7.741 -19.367 1.00 85.94 87 GLN A C 1
ATOM 709 O O . GLN A 1 87 ? 12.240 8.463 -20.097 1.00 85.94 87 GLN A O 1
ATOM 714 N N . ASN A 1 88 ? 11.720 7.736 -18.0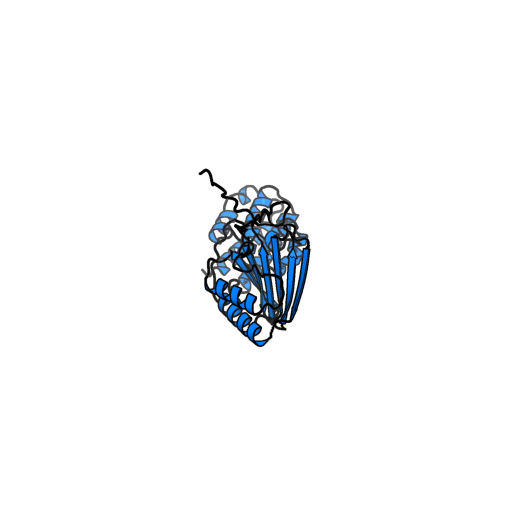39 1.00 84.38 88 ASN A N 1
ATOM 715 C CA . ASN A 1 88 ? 12.717 8.565 -17.357 1.00 84.38 88 ASN A CA 1
ATOM 716 C C . ASN A 1 88 ? 14.151 8.197 -17.759 1.00 84.38 88 ASN A C 1
ATOM 718 O O . ASN A 1 88 ? 14.986 9.084 -17.937 1.00 84.38 88 ASN A O 1
ATOM 722 N N . TRP A 1 89 ? 14.435 6.902 -17.896 1.00 83.94 89 TRP A N 1
ATOM 723 C CA . TRP A 1 89 ? 15.738 6.401 -18.316 1.00 83.94 89 TRP A CA 1
ATOM 724 C C . TRP A 1 89 ? 16.036 6.760 -19.771 1.00 83.94 89 TRP A C 1
ATOM 726 O O . TRP A 1 89 ? 17.146 7.185 -20.062 1.00 83.94 89 TRP A O 1
ATOM 736 N N . GLN A 1 90 ? 15.046 6.689 -20.667 1.00 80.69 90 GLN A N 1
ATOM 737 C CA . GLN A 1 90 ? 15.186 7.156 -22.050 1.00 80.69 90 GLN A CA 1
ATOM 738 C C . GLN A 1 90 ? 15.514 8.654 -22.120 1.00 80.69 90 GLN A C 1
ATOM 740 O O . GLN A 1 90 ? 16.385 9.061 -22.883 1.00 80.69 90 GLN A O 1
ATOM 745 N N . ALA A 1 91 ? 14.841 9.474 -21.308 1.00 81.38 91 ALA A N 1
ATOM 746 C CA . ALA A 1 91 ? 15.070 10.916 -21.282 1.00 81.38 91 ALA A CA 1
ATOM 747 C C . ALA A 1 91 ? 16.432 11.296 -20.677 1.00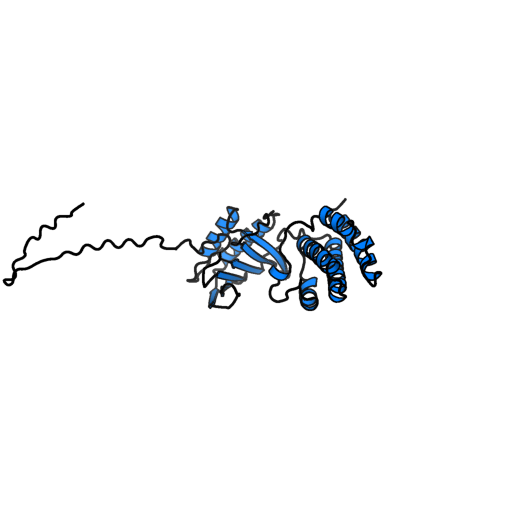 81.38 91 ALA A C 1
ATOM 749 O O . ALA A 1 91 ? 17.027 12.301 -21.070 1.00 81.38 91 ALA A O 1
ATOM 750 N N . LYS A 1 92 ? 16.921 10.527 -19.694 1.00 82.81 92 LYS A N 1
ATOM 751 C CA . LYS A 1 92 ? 18.191 10.794 -19.012 1.00 82.81 92 LYS A CA 1
ATOM 752 C C . LYS A 1 92 ? 18.858 9.496 -18.540 1.00 82.81 92 LYS A C 1
ATOM 754 O O . LYS A 1 92 ? 18.732 9.174 -17.361 1.00 82.81 92 LYS A O 1
ATOM 759 N N . PRO A 1 93 ? 19.595 8.785 -19.410 1.00 81.94 93 PRO A N 1
ATOM 760 C CA . PRO A 1 93 ? 20.186 7.496 -19.065 1.00 81.94 93 PRO A CA 1
ATOM 761 C C . PRO A 1 93 ? 21.154 7.571 -17.880 1.00 81.94 93 PRO A C 1
ATOM 763 O O . PRO A 1 93 ? 22.040 8.425 -17.831 1.00 81.94 93 PRO A O 1
ATOM 766 N N . ALA A 1 94 ? 20.999 6.651 -16.927 1.00 85.00 94 ALA A N 1
ATOM 767 C CA . ALA A 1 94 ? 21.898 6.487 -15.789 1.00 85.00 94 ALA A CA 1
ATOM 768 C C . ALA A 1 94 ? 21.969 5.021 -15.334 1.00 85.00 94 ALA A C 1
ATOM 770 O O . ALA A 1 94 ? 20.955 4.315 -15.315 1.00 85.00 94 ALA A O 1
ATOM 771 N N . ASP A 1 95 ? 23.142 4.581 -14.870 1.00 85.69 95 ASP A N 1
ATOM 772 C CA . ASP A 1 95 ? 23.347 3.222 -14.342 1.00 85.69 95 ASP A CA 1
ATOM 773 C C . ASP A 1 95 ? 22.434 2.901 -13.157 1.00 85.69 95 ASP A C 1
ATOM 775 O O . ASP A 1 95 ? 21.958 1.776 -13.001 1.00 85.69 95 ASP A O 1
ATOM 779 N N . SER A 1 96 ? 22.143 3.902 -12.323 1.00 88.06 96 SER A N 1
ATOM 780 C CA . SER A 1 96 ? 21.237 3.756 -11.184 1.00 88.06 96 SER A CA 1
ATOM 781 C C . SER A 1 96 ? 19.804 3.436 -11.618 1.00 88.06 96 SER A C 1
ATOM 783 O O . SER A 1 96 ? 19.149 2.623 -10.967 1.00 88.06 96 SER A O 1
ATOM 785 N N . GLN A 1 97 ? 19.332 4.012 -12.726 1.00 87.81 97 GLN A N 1
ATOM 786 C CA . GLN A 1 97 ? 18.010 3.737 -13.299 1.00 87.81 97 GLN A CA 1
ATOM 787 C C . GLN A 1 97 ? 17.979 2.393 -14.028 1.00 87.81 97 GLN A C 1
ATOM 789 O O . GLN A 1 97 ? 17.020 1.640 -13.884 1.00 87.81 97 GLN A O 1
ATOM 794 N N . LYS A 1 98 ? 19.053 2.028 -14.735 1.00 88.25 98 LYS A N 1
ATOM 795 C CA . LYS A 1 98 ? 19.204 0.684 -15.310 1.00 88.25 98 LYS A CA 1
ATOM 796 C C . LYS A 1 98 ? 19.155 -0.392 -14.218 1.00 88.25 98 LYS A C 1
ATOM 798 O O . LYS A 1 98 ? 18.394 -1.353 -14.319 1.00 88.25 98 LYS A O 1
ATOM 803 N N . ALA A 1 99 ? 19.902 -0.204 -13.129 1.00 91.12 99 ALA A N 1
ATOM 804 C CA . ALA A 1 99 ? 19.880 -1.098 -11.971 1.00 91.12 99 ALA A CA 1
ATOM 805 C C . ALA A 1 99 ? 18.504 -1.133 -11.283 1.00 91.12 99 ALA A C 1
ATOM 807 O O . ALA A 1 99 ? 18.073 -2.190 -10.816 1.00 91.12 99 ALA A O 1
ATOM 808 N N . TRP A 1 100 ? 17.804 0.003 -11.245 1.00 94.88 100 TRP A N 1
ATOM 809 C CA . TRP A 1 100 ? 16.427 0.096 -10.764 1.00 94.88 100 TRP A CA 1
ATOM 810 C C . TRP A 1 100 ? 15.485 -0.766 -11.611 1.00 94.88 100 TRP A C 1
ATOM 812 O O . TRP A 1 100 ? 14.765 -1.603 -11.064 1.00 94.88 100 TRP A O 1
ATOM 822 N N . LEU A 1 101 ? 15.542 -0.623 -12.940 1.00 93.56 101 LEU A N 1
ATOM 823 C CA . LEU A 1 101 ? 14.701 -1.361 -13.887 1.00 93.56 101 LEU A CA 1
ATOM 824 C C . LEU A 1 101 ? 14.938 -2.866 -13.781 1.00 93.56 101 LEU A C 1
ATOM 826 O O . LEU A 1 101 ? 13.980 -3.632 -13.718 1.00 93.56 101 LEU A O 1
ATOM 830 N N . ILE A 1 102 ? 16.200 -3.290 -13.675 1.00 92.56 102 ILE A N 1
ATOM 831 C CA . ILE A 1 102 ? 16.557 -4.700 -13.479 1.00 92.56 102 ILE A CA 1
ATOM 832 C C . ILE A 1 102 ? 15.943 -5.244 -12.182 1.00 92.56 102 ILE A C 1
ATOM 834 O O . ILE A 1 102 ? 15.311 -6.299 -12.205 1.00 92.56 102 ILE A O 1
ATOM 838 N N . ALA A 1 103 ? 16.083 -4.531 -11.060 1.00 94.38 103 ALA A N 1
ATOM 839 C CA . ALA A 1 103 ? 15.534 -4.975 -9.778 1.00 94.38 103 ALA A CA 1
ATOM 840 C C . ALA A 1 103 ? 13.997 -5.070 -9.807 1.00 94.38 103 ALA A C 1
ATOM 842 O O . ALA A 1 103 ? 13.418 -6.041 -9.311 1.00 94.38 103 ALA A O 1
ATOM 843 N N . ALA A 1 104 ? 13.336 -4.088 -10.424 1.00 95.88 104 ALA A N 1
ATOM 844 C CA . ALA A 1 104 ? 11.888 -4.069 -10.573 1.00 95.88 104 ALA A CA 1
ATOM 845 C C . ALA A 1 104 ? 11.385 -5.210 -11.474 1.00 95.88 104 ALA A C 1
ATOM 847 O O . ALA A 1 104 ? 10.461 -5.931 -11.095 1.00 95.88 104 ALA A O 1
ATOM 848 N N . LEU A 1 105 ? 12.033 -5.442 -12.620 1.00 95.75 105 LEU A N 1
ATOM 849 C CA . LEU A 1 105 ? 11.711 -6.547 -13.524 1.00 95.75 105 LEU A CA 1
ATOM 850 C C . LEU A 1 105 ? 11.930 -7.912 -12.859 1.00 95.75 105 LEU A C 1
ATOM 852 O O . LEU A 1 105 ? 11.079 -8.788 -12.974 1.00 95.75 105 LEU A O 1
ATOM 856 N N . GLN A 1 106 ? 13.011 -8.100 -12.098 1.00 92.25 106 GLN A N 1
ATOM 857 C CA . GLN A 1 106 ? 13.249 -9.342 -11.350 1.00 92.25 106 GLN A CA 1
ATOM 858 C C . GLN A 1 106 ? 12.139 -9.634 -10.332 1.00 92.25 106 GLN A C 1
ATOM 860 O O . GLN A 1 106 ? 11.675 -10.773 -10.227 1.00 92.25 106 GLN A O 1
ATOM 865 N N . GLN A 1 107 ? 11.673 -8.615 -9.606 1.00 92.69 107 GLN A N 1
ATOM 866 C CA . GLN A 1 107 ? 10.539 -8.773 -8.700 1.00 92.69 107 GLN A CA 1
ATOM 867 C C . GLN A 1 107 ? 9.246 -9.065 -9.471 1.00 92.69 107 GLN A C 1
ATOM 869 O O . GLN A 1 107 ? 8.501 -9.962 -9.081 1.00 92.69 107 GLN A O 1
ATOM 874 N N . LEU A 1 108 ? 8.998 -8.388 -10.595 1.00 92.81 108 LEU A N 1
ATOM 875 C CA . LEU A 1 108 ? 7.835 -8.663 -11.440 1.00 92.81 108 LEU A CA 1
ATOM 876 C C . LEU A 1 108 ? 7.849 -10.107 -11.970 1.00 92.81 108 LEU A C 1
ATOM 878 O O . LEU A 1 108 ? 6.815 -10.776 -11.928 1.00 92.81 108 LEU A O 1
ATOM 882 N N . LYS A 1 109 ? 9.024 -10.629 -12.360 1.00 90.62 109 LYS A N 1
ATOM 883 C CA . LYS A 1 109 ? 9.220 -12.043 -12.720 1.00 90.62 109 LYS A CA 1
ATOM 884 C C . LYS A 1 109 ? 8.803 -12.962 -11.583 1.00 90.62 109 LYS A C 1
ATOM 886 O O . LYS A 1 109 ? 8.029 -13.890 -11.794 1.00 90.62 109 LYS A O 1
ATOM 891 N N . LYS A 1 110 ? 9.299 -12.697 -10.370 1.00 87.50 110 LYS A N 1
ATOM 892 C CA . LYS A 1 110 ? 8.972 -13.485 -9.177 1.00 87.50 110 LYS A CA 1
ATOM 893 C C . LYS A 1 110 ? 7.464 -13.511 -8.934 1.00 87.50 110 LYS A C 1
ATOM 895 O O . LYS A 1 110 ? 6.913 -14.580 -8.694 1.00 87.50 110 LYS A O 1
ATOM 900 N N . LEU A 1 111 ? 6.795 -12.363 -9.037 1.00 85.94 111 LEU A N 1
ATOM 901 C CA . LEU A 1 111 ? 5.343 -12.271 -8.870 1.00 85.94 111 LEU A CA 1
ATOM 902 C C . LEU A 1 111 ? 4.587 -13.041 -9.962 1.00 85.94 111 LEU A C 1
ATOM 904 O O . LEU A 1 111 ? 3.568 -13.668 -9.677 1.00 85.94 111 LEU A O 1
ATOM 908 N N . ALA A 1 112 ? 5.052 -12.991 -11.211 1.00 85.06 112 ALA A N 1
ATOM 909 C CA . ALA A 1 112 ? 4.431 -13.706 -12.323 1.00 85.06 112 ALA A CA 1
ATOM 910 C C . ALA A 1 112 ? 4.630 -15.233 -12.224 1.00 85.06 112 ALA A C 1
ATOM 912 O O . ALA A 1 112 ? 3.693 -15.983 -12.481 1.00 85.06 112 ALA A O 1
ATOM 913 N N . LEU A 1 113 ? 5.803 -15.691 -11.766 1.00 80.69 113 LEU A N 1
ATOM 914 C CA . LEU A 1 113 ? 6.098 -17.108 -11.506 1.00 80.69 113 LEU A CA 1
ATOM 915 C C . LEU A 1 113 ? 5.338 -17.668 -10.302 1.00 80.69 113 LEU A C 1
ATOM 917 O O . LEU A 1 113 ? 5.019 -18.854 -10.285 1.00 80.69 113 LEU A O 1
ATOM 921 N N . ALA A 1 114 ? 5.058 -16.832 -9.298 1.00 69.75 114 ALA A N 1
ATOM 922 C CA . ALA A 1 114 ? 4.462 -17.278 -8.045 1.00 69.75 114 ALA A CA 1
ATOM 923 C C . ALA A 1 114 ? 3.054 -17.876 -8.200 1.00 69.75 114 ALA A C 1
ATOM 925 O O . ALA A 1 114 ? 2.629 -18.542 -7.271 1.00 69.75 114 ALA A O 1
ATOM 926 N N . ASN A 1 115 ? 2.357 -17.676 -9.334 1.00 52.53 115 ASN A N 1
ATOM 927 C CA . ASN A 1 115 ? 1.065 -18.285 -9.726 1.00 52.53 115 ASN A CA 1
ATOM 928 C C . ASN A 1 115 ? -0.054 -18.349 -8.654 1.00 52.53 115 ASN A C 1
ATOM 930 O O . ASN A 1 115 ? -1.094 -18.959 -8.894 1.00 52.53 115 ASN A O 1
ATOM 934 N N . GLU A 1 116 ? 0.115 -17.702 -7.500 1.00 43.34 116 GLU A N 1
ATOM 935 C CA . GLU A 1 116 ? -0.744 -17.836 -6.330 1.00 43.34 116 GLU A CA 1
ATOM 936 C C . GLU A 1 116 ? -1.127 -16.472 -5.743 1.00 43.34 116 GLU A C 1
ATOM 938 O O . GLU A 1 116 ? -0.311 -15.570 -5.543 1.00 43.34 116 GLU A O 1
ATOM 943 N N . SER A 1 117 ? -2.420 -16.393 -5.430 1.00 42.59 117 SER A N 1
ATOM 944 C CA . SER A 1 117 ? -3.218 -15.272 -4.931 1.00 42.59 117 SER A CA 1
ATOM 945 C C . SER A 1 117 ? -3.441 -14.128 -5.921 1.00 42.59 117 SER A C 1
ATOM 947 O O . SER A 1 117 ? -2.529 -13.464 -6.406 1.00 42.59 117 SER A O 1
ATOM 949 N N . LEU A 1 118 ? -4.719 -13.897 -6.217 1.00 45.06 118 LEU A N 1
ATOM 950 C CA . LEU A 1 118 ? -5.206 -12.670 -6.827 1.00 45.06 118 LEU A CA 1
ATOM 951 C C . LEU A 1 118 ? -4.803 -11.508 -5.893 1.00 45.06 118 LEU A C 1
ATOM 953 O O . LEU A 1 118 ? -5.388 -11.402 -4.819 1.00 45.06 118 LEU A O 1
ATOM 957 N N . PRO A 1 119 ? -3.861 -10.614 -6.257 1.00 50.75 119 PRO A N 1
ATOM 958 C CA . PRO A 1 119 ? -3.421 -9.535 -5.360 1.00 50.75 119 PRO A CA 1
ATOM 959 C C . PRO A 1 119 ? -4.533 -8.512 -5.062 1.00 50.75 119 PRO A C 1
ATOM 961 O O . PRO A 1 119 ? -4.384 -7.661 -4.194 1.00 50.75 119 PRO A O 1
ATOM 964 N N . PHE A 1 120 ? -5.660 -8.611 -5.773 1.00 56.88 120 PHE A N 1
ATOM 965 C CA . PHE A 1 120 ? -6.824 -7.737 -5.653 1.00 56.88 120 PHE A CA 1
ATOM 966 C C . PHE A 1 120 ? -7.875 -8.234 -4.664 1.00 56.88 120 PHE A C 1
ATOM 968 O O . PHE A 1 120 ? -8.913 -7.587 -4.536 1.00 56.88 120 PHE A O 1
ATOM 975 N N . VAL A 1 121 ? -7.642 -9.371 -4.002 1.00 71.25 121 VAL A N 1
ATOM 976 C CA . VAL A 1 121 ? -8.543 -9.860 -2.962 1.00 71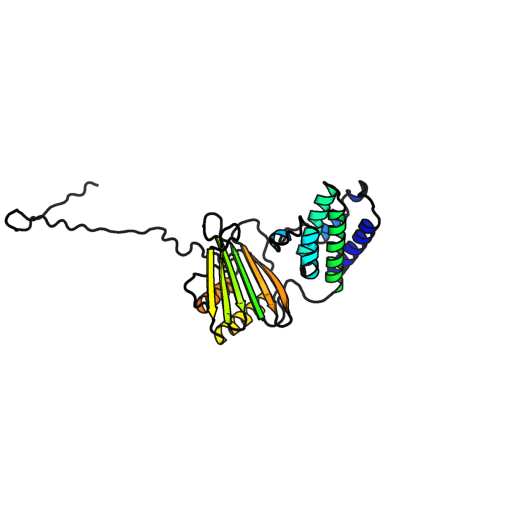.25 121 VAL A CA 1
ATOM 977 C C . VAL A 1 121 ? -7.774 -10.229 -1.703 1.00 71.25 121 VAL A C 1
ATOM 979 O O . VAL A 1 121 ? -6.683 -10.796 -1.741 1.00 71.25 121 VAL A O 1
ATOM 982 N N . PHE A 1 122 ? -8.358 -9.900 -0.564 1.00 81.12 122 PHE A N 1
ATOM 983 C CA . PHE A 1 122 ? -7.876 -10.319 0.731 1.00 81.12 122 PHE A CA 1
ATOM 984 C C . PHE A 1 122 ? -8.219 -11.794 0.971 1.00 81.12 122 PHE A C 1
ATOM 986 O O . PHE A 1 122 ? -9.352 -12.231 0.764 1.00 81.12 122 PHE A O 1
ATOM 993 N N . HIS A 1 123 ? -7.246 -12.554 1.470 1.00 79.62 123 HIS A N 1
ATOM 994 C CA . HIS A 1 123 ? -7.439 -13.932 1.900 1.00 79.62 123 HIS A CA 1
ATOM 995 C C . HIS A 1 123 ? -7.024 -14.106 3.360 1.00 79.62 123 HIS A C 1
ATOM 997 O O . HIS A 1 123 ? -5.980 -13.621 3.796 1.00 79.62 123 HIS A O 1
ATOM 1003 N N . GLY A 1 124 ? -7.826 -14.871 4.099 1.00 86.94 124 GLY A N 1
ATOM 1004 C CA . GLY A 1 124 ? -7.526 -15.270 5.467 1.00 86.94 124 GLY A CA 1
ATOM 1005 C C . GLY A 1 124 ? -8.198 -14.397 6.521 1.00 86.94 124 GLY A C 1
ATOM 1006 O O . GLY A 1 124 ? -9.291 -13.872 6.329 1.00 86.94 124 GLY A O 1
ATOM 1007 N N . VAL A 1 125 ? -7.551 -14.309 7.680 1.00 93.19 125 VAL A N 1
ATOM 1008 C CA . VAL A 1 125 ? -8.092 -13.676 8.886 1.00 93.19 125 VAL A CA 1
ATOM 1009 C C . VAL A 1 125 ? -7.280 -12.426 9.189 1.00 93.19 125 VAL A C 1
ATOM 1011 O O . VAL A 1 125 ? -6.061 -12.510 9.326 1.00 93.19 125 VAL A O 1
ATOM 1014 N N . ILE A 1 126 ? -7.935 -11.269 9.312 1.00 94.38 126 ILE A N 1
ATOM 1015 C CA . ILE A 1 126 ? -7.258 -9.995 9.601 1.00 94.38 126 ILE A CA 1
ATOM 1016 C C . ILE A 1 126 ? -6.669 -10.032 11.015 1.00 94.38 126 ILE A C 1
ATOM 1018 O O . ILE A 1 126 ? -7.393 -10.238 11.992 1.00 94.38 126 ILE A O 1
ATOM 1022 N N . ALA A 1 127 ? -5.358 -9.808 11.110 1.00 93.19 127 ALA A N 1
ATOM 1023 C CA . ALA A 1 127 ? -4.621 -9.605 12.353 1.00 93.19 127 ALA A CA 1
ATOM 1024 C C . ALA A 1 127 ? -4.492 -8.120 12.709 1.00 93.19 127 ALA A C 1
ATOM 1026 O O . ALA A 1 127 ? -4.593 -7.763 13.884 1.00 93.19 127 ALA A O 1
ATOM 1027 N N . HIS A 1 128 ? -4.275 -7.258 11.712 1.00 93.50 128 HIS A N 1
ATOM 1028 C CA . HIS A 1 128 ? -4.331 -5.812 11.897 1.00 93.50 128 HIS A CA 1
ATOM 1029 C C . HIS A 1 128 ? -4.786 -5.075 10.638 1.00 93.50 128 HIS A C 1
ATOM 1031 O O . HIS A 1 128 ? -4.565 -5.527 9.514 1.00 93.50 128 HIS A O 1
ATOM 1037 N N . LEU A 1 129 ? -5.387 -3.918 10.881 1.00 94.69 129 LEU A N 1
ATOM 1038 C CA . LEU A 1 129 ? -5.844 -2.931 9.918 1.00 94.69 129 LEU A CA 1
ATOM 1039 C C . LEU A 1 129 ? -5.027 -1.655 10.087 1.00 94.69 129 LEU A C 1
ATOM 1041 O O . LEU A 1 129 ? -4.758 -1.220 11.207 1.00 94.69 129 LEU A O 1
ATOM 1045 N N . GLU A 1 130 ? -4.693 -1.045 8.965 1.00 93.31 130 GLU A N 1
ATOM 1046 C CA . GLU A 1 130 ? -4.123 0.285 8.869 1.00 93.31 130 GLU A CA 1
ATOM 1047 C C . GLU A 1 130 ? -4.867 1.058 7.778 1.00 93.31 130 GLU A C 1
ATOM 1049 O O . GLU A 1 130 ? -4.964 0.596 6.644 1.00 93.31 130 GLU A O 1
ATOM 1054 N N . LEU A 1 131 ? -5.433 2.206 8.137 1.00 91.62 131 LEU A N 1
ATOM 1055 C CA . LEU A 1 131 ? -6.218 3.062 7.258 1.00 91.62 131 LEU A CA 1
ATOM 1056 C C . LEU A 1 131 ? -5.693 4.490 7.357 1.00 91.62 131 LEU A C 1
ATOM 1058 O O . LEU A 1 131 ? -5.663 5.069 8.440 1.00 91.62 131 LEU A O 1
ATOM 1062 N N . ILE A 1 132 ? -5.301 5.057 6.224 1.00 88.19 132 ILE A N 1
ATOM 1063 C CA . ILE A 1 132 ? -4.901 6.456 6.103 1.00 88.19 132 ILE A CA 1
ATOM 1064 C C . ILE A 1 132 ? -5.981 7.168 5.298 1.00 88.19 132 ILE A C 1
ATOM 1066 O O . ILE A 1 132 ? -6.373 6.690 4.241 1.00 88.19 132 ILE A O 1
ATOM 1070 N N . SER A 1 133 ? -6.497 8.280 5.804 1.00 85.38 133 SER A N 1
ATOM 1071 C CA . SER A 1 133 ? -7.515 9.099 5.141 1.00 85.38 133 SER A CA 1
ATOM 1072 C C . SER A 1 133 ? -7.032 10.541 5.096 1.00 85.38 133 SER A C 1
ATOM 1074 O O . SER A 1 133 ? -6.695 11.108 6.138 1.00 85.38 133 SER A O 1
ATOM 1076 N N . GLN A 1 134 ? -6.969 11.121 3.896 1.00 78.56 134 GLN A N 1
ATOM 1077 C CA . GLN A 1 134 ? -6.484 12.483 3.689 1.00 78.56 134 GLN A CA 1
ATOM 1078 C C . GLN A 1 134 ? -7.611 13.406 3.228 1.00 78.56 134 GLN A C 1
ATOM 1080 O O . GLN A 1 134 ? -8.286 13.135 2.238 1.00 78.56 134 GLN A O 1
ATOM 1085 N N . ALA A 1 135 ? -7.786 14.509 3.947 1.00 72.31 135 ALA A N 1
ATOM 1086 C CA . ALA A 1 135 ? -8.719 15.575 3.641 1.00 72.31 135 ALA A CA 1
ATOM 1087 C C . ALA A 1 135 ? -8.327 16.368 2.388 1.00 72.31 135 ALA A C 1
ATOM 1089 O O . ALA A 1 135 ? -7.136 16.581 2.149 1.00 72.31 135 ALA A O 1
ATOM 1090 N N . ALA A 1 136 ? -9.317 16.899 1.659 1.00 62.59 136 ALA A N 1
ATOM 1091 C CA . ALA A 1 136 ? -9.084 17.982 0.706 1.00 62.59 136 ALA A CA 1
ATOM 1092 C C . ALA A 1 136 ? -8.367 19.172 1.369 1.00 62.59 136 ALA A C 1
ATOM 1094 O O . ALA A 1 136 ? -8.512 19.438 2.569 1.00 62.59 136 ALA A O 1
ATOM 1095 N N . THR A 1 137 ? -7.559 19.868 0.570 1.00 56.03 137 THR A N 1
ATOM 1096 C CA . THR A 1 137 ? -6.682 20.951 1.017 1.00 56.03 137 THR A CA 1
ATOM 1097 C C . THR A 1 137 ? -7.455 22.070 1.746 1.00 56.03 137 THR A C 1
ATOM 1099 O O . THR A 1 137 ? -8.613 22.350 1.433 1.00 56.03 137 THR A O 1
ATOM 1102 N N . ASN A 1 138 ? -6.795 22.715 2.728 1.00 56.59 138 ASN A N 1
ATOM 1103 C CA . ASN A 1 138 ? -7.267 23.798 3.632 1.00 56.59 138 ASN A CA 1
ATOM 1104 C C . ASN A 1 138 ? -7.712 23.424 5.069 1.00 56.59 138 ASN A C 1
ATOM 1106 O O . ASN A 1 138 ? -8.319 24.255 5.748 1.00 56.59 138 ASN A O 1
ATOM 1110 N N . SER A 1 139 ? -7.370 22.238 5.589 1.00 55.12 139 SER A N 1
ATOM 1111 C CA . SER A 1 139 ? -7.479 21.926 7.030 1.00 55.12 139 SER A CA 1
ATOM 1112 C C . SER A 1 139 ? -6.090 21.767 7.669 1.00 55.12 139 SER A C 1
ATOM 1114 O O . SER A 1 139 ? -5.273 21.034 7.115 1.00 55.12 139 SER A O 1
ATOM 1116 N N . PRO A 1 140 ? -5.799 22.380 8.838 1.00 53.78 140 PRO A N 1
ATOM 1117 C CA . PRO A 1 140 ? -4.543 22.149 9.556 1.00 53.78 140 PRO A CA 1
ATOM 1118 C C . PRO A 1 140 ? -4.389 20.692 10.020 1.00 53.78 140 PRO A C 1
ATOM 1120 O O . PRO A 1 140 ? -3.266 20.216 10.120 1.00 53.78 140 PRO A O 1
ATOM 1123 N N . ALA A 1 141 ? -5.498 19.981 10.256 1.00 60.25 141 ALA A N 1
ATOM 1124 C CA . ALA A 1 141 ? -5.546 18.536 10.466 1.00 60.25 141 ALA A CA 1
ATOM 1125 C C . ALA A 1 141 ? -6.120 17.881 9.208 1.00 60.25 141 ALA A C 1
ATOM 1127 O O . ALA A 1 141 ? -7.340 17.828 9.033 1.00 60.25 141 ALA A O 1
ATOM 1128 N N . SER A 1 142 ? -5.245 17.446 8.310 1.00 75.69 142 SER A N 1
ATOM 1129 C CA . SER A 1 142 ? -5.621 16.958 6.981 1.00 75.69 142 SER A CA 1
ATOM 1130 C C . SER A 1 142 ? -5.363 15.471 6.785 1.00 75.69 142 SER A C 1
ATOM 1132 O O . SER A 1 142 ? -5.792 14.942 5.771 1.00 75.69 142 SER A O 1
ATOM 1134 N N . VAL A 1 143 ? -4.734 14.765 7.730 1.00 83.62 143 VAL A N 1
ATOM 1135 C CA . VAL A 1 143 ? -4.539 13.311 7.625 1.00 83.62 143 VAL A CA 1
ATOM 1136 C C . VAL A 1 143 ? -4.931 12.607 8.922 1.00 83.62 143 VAL A C 1
ATOM 1138 O O . VAL A 1 143 ? -4.442 12.955 9.998 1.00 83.62 143 VAL A O 1
ATOM 1141 N N . GLN A 1 144 ? -5.765 11.572 8.814 1.00 88.75 144 GLN A N 1
ATOM 1142 C CA . GLN A 1 144 ? -5.974 10.566 9.854 1.00 88.75 144 GLN A CA 1
ATOM 1143 C C . GLN A 1 144 ? -5.277 9.269 9.479 1.00 88.75 144 GLN A C 1
ATOM 1145 O O . GLN A 1 144 ? -5.498 8.729 8.401 1.00 88.75 144 GLN A O 1
ATOM 1150 N N . TRP A 1 145 ? -4.472 8.742 10.393 1.00 92.25 145 TRP A N 1
ATOM 1151 C CA . TRP A 1 145 ? -3.921 7.398 10.306 1.00 92.25 145 TRP A CA 1
ATOM 1152 C C . TRP A 1 145 ? -4.443 6.572 11.474 1.00 92.25 145 TRP A C 1
ATOM 1154 O O . TRP A 1 145 ? -4.094 6.805 12.629 1.00 92.25 145 TRP A O 1
ATOM 1164 N N . LEU A 1 146 ? -5.313 5.623 11.157 1.00 93.88 146 LEU A N 1
ATOM 1165 C CA . LEU A 1 146 ? -5.932 4.710 12.098 1.00 93.88 146 LEU A CA 1
ATOM 1166 C C . LEU A 1 146 ? -5.296 3.331 11.962 1.00 93.88 146 LEU A C 1
ATOM 1168 O O . LEU A 1 146 ? -5.282 2.737 10.886 1.00 93.88 146 LEU A O 1
ATOM 1172 N N . LYS A 1 147 ? -4.822 2.790 13.076 1.00 95.31 147 LYS A N 1
ATOM 1173 C CA . LYS A 1 147 ? -4.289 1.438 13.178 1.00 95.31 147 LYS A CA 1
ATOM 1174 C C . LYS A 1 147 ? -5.074 0.662 14.219 1.00 95.31 147 LYS A C 1
ATOM 1176 O O . LYS A 1 147 ? -5.231 1.133 15.338 1.00 95.31 147 LYS A O 1
ATOM 1181 N N . ILE A 1 148 ? -5.543 -0.534 13.873 1.00 95.50 148 ILE A N 1
ATOM 1182 C CA . ILE A 1 148 ? -6.328 -1.387 14.772 1.00 95.50 148 ILE A CA 1
ATOM 1183 C C . ILE A 1 148 ? -5.812 -2.820 14.706 1.00 95.50 148 ILE A C 1
ATOM 1185 O O . ILE A 1 148 ? -5.763 -3.430 13.640 1.00 95.50 148 ILE A O 1
ATOM 1189 N N . GLY A 1 149 ? -5.446 -3.379 15.855 1.00 94.56 149 GLY A N 1
ATOM 1190 C CA . GLY A 1 149 ? -5.131 -4.795 16.004 1.00 94.56 149 GLY A CA 1
ATOM 1191 C C . GLY A 1 149 ? -6.363 -5.625 16.362 1.00 94.56 149 GLY A C 1
ATOM 1192 O O . GLY A 1 149 ? -7.252 -5.166 17.076 1.00 94.56 149 GLY A O 1
ATOM 1193 N N . ARG A 1 150 ? -6.381 -6.899 15.955 1.00 90.25 150 ARG A N 1
ATOM 1194 C CA . ARG A 1 150 ? -7.415 -7.877 16.354 1.00 90.25 150 ARG A CA 1
ATOM 1195 C C . ARG A 1 150 ? -7.525 -8.064 17.872 1.00 90.25 150 ARG A C 1
ATOM 1197 O O . ARG A 1 150 ? -8.560 -8.477 18.374 1.00 90.25 150 ARG A O 1
ATOM 1204 N N . ASN A 1 151 ? -6.474 -7.720 18.614 1.00 90.62 151 ASN A N 1
ATOM 1205 C CA . ASN A 1 151 ? -6.464 -7.702 20.077 1.00 90.62 151 ASN A CA 1
ATOM 1206 C C . ASN A 1 151 ? -7.183 -6.486 20.698 1.00 90.62 151 ASN A C 1
ATOM 1208 O O . ASN A 1 151 ? -7.118 -6.316 21.912 1.00 90.62 151 ASN A O 1
ATOM 1212 N N . GLY A 1 152 ? -7.814 -5.627 19.893 1.00 91.69 152 GLY A N 1
ATOM 1213 C CA . GLY A 1 152 ? -8.532 -4.442 20.358 1.00 91.69 152 GLY A CA 1
ATOM 1214 C C . GLY A 1 152 ? -7.665 -3.198 20.522 1.00 91.69 152 GLY A C 1
ATOM 1215 O O . GLY A 1 152 ? -8.220 -2.112 20.659 1.00 91.69 152 GLY A O 1
ATOM 1216 N N . LYS A 1 153 ? -6.331 -3.308 20.465 1.00 94.25 153 LYS A N 1
ATOM 1217 C CA . LYS A 1 153 ? -5.454 -2.134 20.555 1.00 94.25 153 LYS A CA 1
ATOM 1218 C C . LYS A 1 153 ? -5.604 -1.287 19.301 1.00 94.25 153 LYS A C 1
ATOM 1220 O O . LYS A 1 153 ? -5.317 -1.765 18.200 1.00 94.25 153 LYS A O 1
ATOM 1225 N N . ALA A 1 154 ? -6.012 -0.041 19.481 1.00 95.31 154 ALA A N 1
ATOM 1226 C CA . ALA A 1 154 ? -6.184 0.917 18.409 1.00 95.31 154 ALA A CA 1
ATOM 1227 C C . ALA A 1 154 ? -5.376 2.188 18.669 1.00 95.31 154 ALA A C 1
ATOM 1229 O O . ALA A 1 154 ? -5.204 2.616 19.808 1.00 95.31 154 ALA A O 1
ATOM 1230 N N . GLU A 1 155 ? -4.880 2.785 17.597 1.00 95.88 155 GLU A N 1
ATOM 1231 C CA . GLU A 1 155 ? -4.126 4.029 17.606 1.00 95.88 155 GLU A CA 1
ATOM 1232 C C . GLU A 1 155 ? -4.619 4.900 16.453 1.00 95.88 155 GLU A C 1
ATOM 1234 O O . GLU A 1 155 ? -4.635 4.466 15.303 1.00 95.88 155 GLU A O 1
ATOM 1239 N N . LEU A 1 156 ? -5.018 6.125 16.765 1.00 94.50 156 LEU A N 1
ATOM 1240 C CA . LEU A 1 156 ? -5.380 7.152 15.807 1.00 94.50 156 LEU A CA 1
ATOM 1241 C C . LEU A 1 156 ? -4.349 8.272 15.885 1.00 94.50 156 LEU A C 1
ATOM 1243 O O . LEU A 1 156 ? -4.190 8.902 16.928 1.00 94.50 156 LEU A O 1
ATOM 1247 N N . ARG A 1 157 ? -3.683 8.562 14.772 1.00 92.00 157 ARG A N 1
ATOM 1248 C CA . ARG A 1 157 ? -2.817 9.732 14.618 1.00 92.00 157 ARG A CA 1
ATOM 1249 C C . ARG A 1 157 ? -3.496 10.750 13.725 1.00 92.00 157 ARG A C 1
ATOM 1251 O O . ARG A 1 157 ? -3.959 10.413 12.638 1.00 92.00 157 ARG A O 1
ATOM 1258 N N . ILE A 1 158 ? -3.517 11.995 14.176 1.00 88.69 158 ILE A N 1
ATOM 1259 C CA . ILE A 1 158 ? -3.962 13.137 13.382 1.00 88.69 158 ILE A CA 1
ATOM 1260 C C . ILE A 1 158 ? -2.719 13.934 13.014 1.00 88.69 158 ILE A C 1
ATOM 1262 O O . ILE A 1 158 ? -1.906 14.272 13.880 1.00 88.69 158 ILE A O 1
ATOM 1266 N N . MET A 1 159 ? -2.558 14.204 11.727 1.00 86.56 159 MET A N 1
ATOM 1267 C CA . MET A 1 159 ? -1.387 14.852 11.152 1.00 86.56 159 MET A CA 1
ATOM 1268 C C . MET A 1 159 ? -1.812 16.005 10.240 1.00 86.56 159 MET A C 1
ATOM 1270 O O . MET A 1 159 ? -2.967 16.087 9.808 1.00 86.56 159 MET A O 1
ATOM 1274 N N . ASN A 1 160 ? -0.872 16.905 9.966 1.00 84.31 160 ASN A N 1
ATOM 1275 C CA . ASN A 1 160 ? -1.038 17.906 8.919 1.00 84.31 160 ASN A CA 1
ATOM 1276 C C . ASN A 1 160 ? -0.740 17.309 7.528 1.00 84.31 160 ASN A C 1
ATOM 1278 O O . ASN A 1 160 ? -0.448 16.121 7.386 1.00 84.31 160 ASN A O 1
ATOM 1282 N N . ASP A 1 161 ? -0.779 18.151 6.501 1.00 77.12 161 ASP A N 1
ATOM 1283 C CA . ASP A 1 161 ? -0.608 17.792 5.089 1.00 77.12 161 ASP A CA 1
ATOM 1284 C C . ASP A 1 161 ? 0.841 17.439 4.728 1.00 77.12 161 ASP A C 1
ATOM 1286 O O . ASP A 1 161 ? 1.086 16.819 3.698 1.00 77.12 161 ASP A O 1
ATOM 1290 N N . GLN A 1 162 ? 1.800 17.753 5.604 1.00 80.06 162 GLN A N 1
ATOM 1291 C CA . GLN A 1 162 ? 3.178 17.257 5.535 1.00 80.06 162 GLN A CA 1
ATOM 1292 C C . GLN A 1 162 ? 3.414 16.031 6.434 1.00 80.06 162 GLN A C 1
ATOM 1294 O O . GLN A 1 162 ? 4.561 15.728 6.763 1.00 80.06 162 GLN A O 1
ATOM 1299 N N . TYR A 1 163 ? 2.355 15.334 6.867 1.00 80.38 163 TYR A N 1
ATOM 1300 C CA . TYR A 1 163 ? 2.425 14.160 7.751 1.00 80.38 163 TYR A CA 1
ATOM 1301 C C . TYR A 1 163 ? 3.111 14.424 9.101 1.00 80.38 163 TYR A C 1
ATOM 1303 O O . TYR A 1 163 ? 3.544 13.503 9.798 1.00 80.38 163 TYR A O 1
ATOM 1311 N N . LYS A 1 164 ? 3.192 15.688 9.523 1.00 83.44 164 LYS A N 1
ATOM 1312 C CA . LYS A 1 164 ? 3.684 16.042 10.849 1.00 83.44 164 LYS A CA 1
ATOM 1313 C C . LYS A 1 164 ? 2.599 15.743 11.874 1.00 83.44 164 LYS A C 1
ATOM 1315 O O . LYS A 1 164 ? 1.464 16.202 11.743 1.00 83.44 164 LYS A O 1
ATOM 1320 N N . LEU A 1 165 ? 2.967 14.994 12.910 1.00 87.00 165 LEU A N 1
ATOM 1321 C CA . LEU A 1 165 ? 2.067 14.620 13.995 1.00 87.00 165 LEU A CA 1
ATOM 1322 C C . LEU A 1 165 ? 1.526 15.852 14.725 1.00 87.00 165 LEU A C 1
ATOM 1324 O O . LEU A 1 165 ? 2.298 16.684 15.200 1.00 87.00 165 LEU A O 1
ATOM 1328 N N . LEU A 1 166 ? 0.201 15.926 14.834 1.00 88.56 166 LEU A N 1
ATOM 1329 C CA . LEU A 1 166 ? -0.510 16.939 15.610 1.00 88.56 166 LEU A CA 1
ATOM 1330 C C . LEU A 1 166 ? -1.007 16.353 16.925 1.00 88.56 166 LEU A C 1
ATOM 1332 O O . LEU A 1 166 ? -0.807 16.942 17.981 1.00 88.56 166 LEU A O 1
ATOM 1336 N N . THR A 1 167 ? -1.639 15.179 16.864 1.00 91.06 167 THR A N 1
ATOM 1337 C CA . THR A 1 167 ? -2.094 14.462 18.056 1.00 91.06 167 THR A CA 1
ATOM 1338 C C . THR A 1 167 ? -2.155 12.957 17.819 1.00 91.06 167 THR A C 1
ATOM 1340 O O . THR A 1 167 ? -2.184 12.486 16.681 1.00 91.06 167 THR A O 1
ATOM 1343 N N . THR A 1 168 ? -2.141 12.198 18.910 1.00 93.44 168 THR A N 1
ATOM 1344 C CA . THR A 1 168 ? -2.324 10.747 18.929 1.00 93.44 168 THR A CA 1
ATOM 1345 C C . THR A 1 168 ? -3.338 10.388 19.999 1.00 93.44 168 THR A C 1
ATOM 1347 O O . THR A 1 168 ? -3.296 10.927 21.102 1.00 93.44 168 THR A O 1
ATOM 1350 N N . GLN A 1 169 ? -4.211 9.443 19.682 1.00 93.62 169 GLN A N 1
ATOM 1351 C CA . GLN A 1 169 ? -5.156 8.844 20.606 1.00 93.62 169 GLN A CA 1
ATOM 1352 C C . GLN A 1 169 ? -5.017 7.327 20.546 1.00 93.62 169 GLN A C 1
ATOM 1354 O O . GLN A 1 169 ? -4.891 6.751 19.469 1.00 93.62 169 GLN A O 1
ATOM 1359 N N . THR A 1 170 ? -5.039 6.674 21.701 1.00 94.81 170 THR A N 1
ATOM 1360 C CA . THR A 1 170 ? -4.942 5.217 21.802 1.00 94.81 170 THR A CA 1
ATOM 1361 C C . THR A 1 170 ? -6.140 4.675 22.549 1.00 94.81 170 THR A C 1
ATOM 1363 O O . THR A 1 170 ? -6.441 5.159 23.635 1.00 94.81 170 THR A O 1
ATOM 1366 N N . GLU A 1 171 ? -6.763 3.640 22.005 1.00 93.50 171 GLU A N 1
ATOM 1367 C CA . GLU A 1 171 ? -7.982 3.048 22.546 1.00 93.50 171 GLU A CA 1
ATOM 1368 C C . GLU A 1 171 ? -7.850 1.529 22.677 1.00 93.50 171 GLU A C 1
ATOM 1370 O O . GLU A 1 171 ? -7.079 0.882 21.962 1.00 93.50 171 GLU A O 1
ATOM 1375 N N . ASN A 1 172 ? -8.649 0.951 23.574 1.00 92.69 172 ASN A N 1
ATOM 1376 C CA . ASN A 1 172 ? -8.875 -0.492 23.642 1.00 92.69 172 ASN A CA 1
ATOM 1377 C C . ASN A 1 172 ? -10.329 -0.781 23.260 1.00 92.69 172 ASN A C 1
ATOM 1379 O O . ASN A 1 172 ? -11.253 -0.553 24.039 1.00 92.69 172 ASN A O 1
ATOM 1383 N N . LEU A 1 173 ? -10.527 -1.271 22.041 1.00 90.31 173 LEU A N 1
ATOM 1384 C CA . LEU A 1 173 ? -11.839 -1.519 21.453 1.00 90.31 173 LEU A CA 1
ATOM 1385 C C . LEU A 1 173 ? -12.450 -2.839 21.951 1.00 90.31 173 LEU A C 1
ATOM 1387 O O . LEU A 1 173 ? -11.745 -3.803 22.263 1.00 90.31 173 LEU A O 1
ATOM 1391 N N . LYS A 1 174 ? -13.787 -2.908 21.987 1.00 79.25 174 LYS A N 1
ATOM 1392 C CA . LYS A 1 174 ? -14.533 -4.089 22.452 1.00 79.25 174 LYS A CA 1
ATOM 1393 C C . LYS A 1 174 ? -14.377 -5.270 21.484 1.00 79.25 174 LYS A C 1
ATOM 1395 O O . LYS A 1 174 ? -14.766 -5.192 20.322 1.00 79.25 174 LYS A O 1
ATOM 1400 N N . GLY A 1 175 ? -13.885 -6.399 22.001 1.00 76.19 175 GLY A N 1
ATOM 1401 C CA . GLY A 1 175 ? -13.526 -7.586 21.212 1.00 76.19 175 GLY A CA 1
ATOM 1402 C C . GLY A 1 175 ? -14.632 -8.180 20.317 1.00 76.19 175 GLY A C 1
ATOM 1403 O O . GLY A 1 175 ? -14.363 -8.400 19.138 1.00 76.19 175 GLY A O 1
ATOM 1404 N N . PRO A 1 176 ? -15.866 -8.436 20.804 1.00 84.38 176 PRO A N 1
ATOM 1405 C CA . PRO A 1 176 ? -16.881 -9.128 19.999 1.00 84.38 176 PRO A CA 1
ATOM 1406 C C . PRO A 1 176 ? -17.325 -8.352 18.752 1.00 84.38 176 PRO A C 1
ATOM 1408 O O . PRO A 1 176 ? -17.344 -8.909 17.659 1.00 84.38 176 PRO A O 1
ATOM 1411 N N . GLN A 1 177 ? -17.631 -7.058 18.895 1.00 88.25 177 GLN A N 1
ATOM 1412 C CA . GLN A 1 177 ? -18.045 -6.208 17.770 1.00 88.25 177 GLN A CA 1
ATOM 1413 C C . GLN A 1 177 ? -16.887 -5.962 16.794 1.00 88.25 177 GLN A C 1
ATOM 1415 O O . GLN A 1 177 ? -17.091 -5.974 15.583 1.00 88.25 177 GLN A O 1
ATOM 1420 N N . LEU A 1 178 ? -15.659 -5.825 17.307 1.00 92.62 178 LEU A N 1
ATOM 1421 C CA . LEU A 1 178 ? -14.466 -5.683 16.476 1.00 92.62 178 LEU A CA 1
ATOM 1422 C C . LEU A 1 178 ? -14.189 -6.930 15.622 1.00 92.62 178 LEU A C 1
ATOM 1424 O O . LEU A 1 178 ? -13.801 -6.807 14.462 1.00 92.62 178 LEU A O 1
ATOM 1428 N N . ASN A 1 179 ? -14.399 -8.129 16.172 1.00 91.56 179 ASN A N 1
ATOM 1429 C CA . ASN A 1 179 ? -14.239 -9.370 15.414 1.00 91.56 179 ASN A CA 1
ATOM 1430 C C . ASN A 1 179 ? -15.241 -9.455 14.258 1.00 91.56 179 ASN A C 1
ATOM 1432 O O . ASN A 1 179 ? -14.833 -9.742 13.135 1.00 91.56 179 ASN A O 1
ATOM 1436 N N . VAL A 1 180 ? -16.513 -9.127 14.516 1.00 93.25 180 VAL A N 1
ATOM 1437 C CA . VAL A 1 180 ? -17.556 -9.071 13.478 1.00 93.25 180 VAL A CA 1
ATOM 1438 C C . VAL A 1 180 ? -17.195 -8.050 12.398 1.00 93.25 180 VAL A C 1
ATOM 1440 O O . VAL A 1 180 ? -17.302 -8.347 11.209 1.00 93.25 180 VAL A O 1
ATOM 1443 N N . PHE A 1 181 ? -16.702 -6.872 12.791 1.00 95.00 181 PHE A N 1
ATOM 1444 C CA . PHE A 1 181 ? -16.219 -5.865 11.846 1.00 95.00 181 PHE A CA 1
ATOM 1445 C C . PHE A 1 181 ? -15.078 -6.403 10.969 1.00 95.00 181 PHE A C 1
ATOM 1447 O O . PHE A 1 181 ? -15.135 -6.283 9.746 1.00 95.00 181 PHE A O 1
ATOM 1454 N N . PHE A 1 182 ? -14.067 -7.055 11.558 1.00 95.38 182 PHE A N 1
ATOM 1455 C CA . PHE A 1 182 ? -12.972 -7.647 10.785 1.00 95.38 182 PHE A CA 1
ATOM 1456 C C . PHE A 1 182 ? -13.434 -8.758 9.843 1.00 95.38 182 PHE A C 1
ATOM 1458 O O . PHE A 1 182 ? -12.888 -8.887 8.750 1.00 95.38 182 PHE A O 1
ATOM 1465 N N . GLU A 1 183 ? -14.423 -9.556 10.233 1.00 94.44 183 GLU A N 1
ATOM 1466 C CA . GLU A 1 183 ? -14.994 -10.593 9.370 1.00 94.44 183 GLU A CA 1
ATOM 1467 C C . GLU A 1 183 ? -15.718 -9.988 8.167 1.00 94.44 183 GLU A C 1
ATOM 1469 O O . GLU A 1 183 ? -15.456 -10.394 7.033 1.00 94.44 183 GLU A O 1
ATOM 1474 N N . LYS A 1 184 ? -16.556 -8.967 8.379 1.00 95.19 184 LYS A N 1
ATOM 1475 C CA . LYS A 1 184 ? -17.224 -8.249 7.284 1.00 95.19 184 LYS A CA 1
ATOM 1476 C C . LYS A 1 184 ? -16.223 -7.560 6.358 1.00 95.19 184 LYS A C 1
ATOM 1478 O O . LYS A 1 184 ? -16.358 -7.656 5.142 1.00 95.19 184 LYS A O 1
ATOM 1483 N N . LEU A 1 185 ? -15.196 -6.921 6.919 1.00 94.31 185 LEU A N 1
ATOM 1484 C CA . LEU A 1 185 ? -14.141 -6.262 6.149 1.00 94.31 185 LEU A CA 1
ATOM 1485 C C . LEU A 1 185 ? -13.352 -7.271 5.301 1.00 94.31 185 LEU A C 1
ATOM 1487 O O . LEU A 1 185 ? -13.116 -7.037 4.116 1.00 94.31 185 LEU A O 1
ATOM 1491 N N . ALA A 1 186 ? -12.989 -8.419 5.882 1.00 93.25 186 ALA A N 1
ATOM 1492 C CA . ALA A 1 186 ? -12.322 -9.500 5.164 1.00 93.25 186 ALA A CA 1
ATOM 1493 C C . ALA A 1 186 ? -13.197 -10.047 4.030 1.00 93.25 186 ALA A C 1
ATOM 1495 O O . ALA A 1 186 ? -12.708 -10.217 2.919 1.00 93.25 186 ALA A O 1
ATOM 1496 N N . LEU A 1 187 ? -14.489 -10.282 4.288 1.00 92.94 187 LEU A N 1
ATOM 1497 C CA . LEU A 1 187 ? -15.452 -10.747 3.285 1.00 92.94 187 LEU A CA 1
ATOM 1498 C C . LEU A 1 187 ? -15.649 -9.739 2.151 1.00 92.94 187 LEU A C 1
ATOM 1500 O O . LEU A 1 187 ? -15.726 -10.144 0.991 1.00 92.94 187 LEU A O 1
ATOM 1504 N N . TYR A 1 188 ? -15.712 -8.444 2.472 1.00 91.12 188 TYR A N 1
ATOM 1505 C CA . TYR A 1 188 ? -15.810 -7.384 1.475 1.00 91.12 188 TYR A CA 1
ATOM 1506 C C . TYR A 1 188 ? -14.610 -7.440 0.528 1.00 91.12 188 TYR A C 1
ATOM 1508 O O . TYR A 1 188 ? -14.788 -7.560 -0.684 1.00 91.12 188 TYR A O 1
ATOM 1516 N N . PHE A 1 189 ? -13.391 -7.454 1.072 1.00 88.12 189 PHE A N 1
ATOM 1517 C CA . PHE A 1 189 ? -12.171 -7.502 0.267 1.00 88.12 189 PHE A CA 1
ATOM 1518 C C . PHE A 1 189 ? -11.821 -8.894 -0.264 1.00 88.12 189 PHE A C 1
ATOM 1520 O O . PHE A 1 189 ? -10.909 -9.000 -1.071 1.00 88.12 189 PHE A O 1
ATOM 1527 N N . ALA A 1 190 ? -12.546 -9.957 0.092 1.00 84.19 190 ALA A N 1
ATOM 1528 C CA . ALA A 1 190 ? -12.378 -11.282 -0.517 1.00 84.19 190 ALA A CA 1
ATOM 1529 C C . ALA A 1 190 ? -12.874 -11.341 -1.975 1.00 84.19 190 ALA A C 1
ATOM 1531 O O . ALA A 1 190 ? -12.671 -12.340 -2.669 1.00 84.19 190 ALA A O 1
ATOM 1532 N N . LYS A 1 191 ? -13.529 -10.275 -2.448 1.00 79.31 191 LYS A N 1
ATOM 1533 C CA . LYS A 1 191 ? -13.944 -10.082 -3.837 1.00 79.31 191 LYS A CA 1
ATOM 1534 C C . LYS A 1 191 ? -13.123 -8.971 -4.474 1.00 79.31 191 LYS A C 1
ATOM 1536 O O . LYS A 1 191 ? -12.666 -8.051 -3.800 1.00 79.31 191 LYS A O 1
ATOM 1541 N N . ARG A 1 192 ? -12.944 -9.063 -5.792 1.00 68.62 192 ARG A N 1
ATOM 1542 C CA . ARG A 1 192 ? -12.249 -8.029 -6.553 1.00 68.62 192 ARG A CA 1
ATOM 1543 C C . ARG A 1 192 ? -13.133 -6.790 -6.636 1.00 68.62 192 ARG A C 1
ATOM 1545 O O . ARG A 1 192 ? -14.279 -6.890 -7.064 1.00 68.62 192 ARG A O 1
ATOM 1552 N N . HIS A 1 193 ? -12.548 -5.646 -6.307 1.00 69.44 193 HIS A N 1
ATOM 1553 C CA . HIS A 1 193 ? -13.152 -4.331 -6.477 1.00 69.44 193 HIS A CA 1
ATOM 1554 C C . HIS A 1 193 ? -12.294 -3.514 -7.435 1.00 69.44 193 HIS A C 1
ATOM 1556 O O . HIS A 1 193 ? -11.093 -3.362 -7.216 1.00 69.44 193 HIS A O 1
ATOM 1562 N N . ASP A 1 194 ? -12.900 -3.013 -8.508 1.00 59.28 194 ASP A N 1
ATOM 1563 C CA . ASP A 1 194 ? -12.226 -2.132 -9.462 1.00 59.28 194 ASP A CA 1
ATOM 1564 C C . ASP A 1 194 ? -12.475 -0.673 -9.045 1.00 59.28 194 ASP A C 1
ATOM 1566 O O . ASP A 1 194 ? -13.363 0.006 -9.563 1.00 59.28 194 ASP A O 1
ATOM 1570 N N . PHE A 1 195 ? -11.695 -0.181 -8.080 1.00 62.34 195 PHE A N 1
ATOM 1571 C CA . PHE A 1 195 ? -11.683 1.243 -7.749 1.00 62.34 195 PHE A CA 1
ATOM 1572 C C . PHE A 1 195 ? -10.990 1.999 -8.889 1.00 62.34 195 PHE A C 1
ATOM 1574 O O . PHE A 1 195 ? -9.799 1.809 -9.137 1.00 62.34 195 PHE A O 1
ATOM 1581 N N . LYS A 1 196 ? -11.741 2.814 -9.640 1.00 50.44 196 LYS A N 1
ATOM 1582 C CA . LYS A 1 196 ? -11.188 3.583 -10.764 1.00 50.44 196 LYS A CA 1
ATOM 1583 C C . LYS A 1 196 ? -10.260 4.675 -10.231 1.00 50.44 196 LYS A C 1
ATOM 1585 O O . LYS A 1 196 ? -10.749 5.513 -9.484 1.00 50.44 196 LYS A O 1
ATOM 1590 N N . PRO A 1 197 ? -8.981 4.723 -10.633 1.00 43.41 197 PRO A N 1
ATOM 1591 C CA . PRO A 1 197 ? -8.087 5.802 -10.251 1.00 43.41 197 PRO A CA 1
ATOM 1592 C C . PRO A 1 197 ? -8.545 7.094 -10.928 1.00 43.41 197 PRO A C 1
ATOM 1594 O O . PRO A 1 197 ? -8.421 7.266 -12.139 1.00 43.41 197 PRO A O 1
ATOM 1597 N N . THR A 1 198 ? -9.100 8.001 -10.141 1.00 42.25 198 THR A N 1
ATOM 1598 C CA . THR A 1 198 ? -9.269 9.403 -10.493 1.00 42.25 198 THR A CA 1
ATOM 1599 C C . THR A 1 198 ? -8.152 10.205 -9.835 1.00 42.25 198 THR A C 1
ATOM 1601 O O . THR A 1 198 ? -7.919 10.131 -8.631 1.00 42.25 198 THR A O 1
ATOM 1604 N N . ASN A 1 199 ? -7.439 11.016 -10.610 1.00 40.91 199 ASN A N 1
ATOM 1605 C CA . ASN A 1 199 ? -6.721 12.161 -10.042 1.00 40.91 199 ASN A CA 1
ATOM 1606 C C . ASN A 1 199 ? -7.720 12.882 -9.125 1.00 40.91 199 ASN A C 1
ATOM 1608 O O . ASN A 1 199 ? -8.871 12.923 -9.537 1.00 40.91 199 ASN A O 1
ATOM 1612 N N . ILE A 1 200 ? -7.320 13.404 -7.962 1.00 48.94 200 ILE A N 1
ATOM 1613 C CA . ILE A 1 200 ? -8.064 14.307 -7.052 1.00 48.94 200 ILE A CA 1
ATOM 1614 C C . ILE A 1 200 ? -7.951 13.789 -5.606 1.00 48.94 200 ILE A C 1
ATOM 1616 O O . ILE A 1 200 ? -8.003 12.595 -5.331 1.00 48.94 200 ILE A O 1
ATOM 1620 N N . GLU A 1 201 ? -7.736 14.752 -4.716 1.00 55.72 201 GLU A N 1
ATOM 1621 C CA . GLU A 1 201 ? -7.998 14.793 -3.274 1.00 55.72 201 GLU A CA 1
ATOM 1622 C C . GLU A 1 201 ? -9.141 13.852 -2.821 1.00 55.72 201 GLU A C 1
ATOM 1624 O O . GLU A 1 201 ? -9.990 13.497 -3.634 1.00 55.72 201 GLU A O 1
ATOM 1629 N N . ASN A 1 202 ? -9.235 13.508 -1.526 1.00 65.12 202 ASN A N 1
ATOM 1630 C CA . ASN A 1 202 ? -10.300 12.645 -0.961 1.00 65.12 202 ASN A CA 1
ATOM 1631 C C . ASN A 1 202 ? -10.078 11.127 -1.122 1.00 65.12 202 ASN A C 1
ATOM 1633 O O . ASN A 1 202 ? -11.032 10.354 -1.261 1.00 65.12 202 ASN A O 1
ATOM 1637 N N . GLU A 1 203 ? -8.817 10.691 -1.102 1.00 73.81 203 GLU A N 1
ATOM 1638 C CA . GLU A 1 203 ? -8.434 9.279 -1.166 1.00 73.81 203 GLU A CA 1
ATOM 1639 C C . GLU A 1 203 ? -8.181 8.702 0.240 1.00 73.81 203 GLU A C 1
ATOM 1641 O O . GLU A 1 203 ? -7.632 9.359 1.134 1.00 73.81 203 GLU A O 1
ATOM 1646 N N . TRP A 1 204 ? -8.569 7.444 0.431 1.00 82.25 204 TRP A N 1
ATOM 1647 C CA . TRP A 1 204 ? -8.141 6.612 1.547 1.00 82.25 204 TRP A CA 1
ATOM 1648 C C . TRP A 1 204 ? -7.190 5.515 1.061 1.00 82.25 204 TRP A C 1
ATOM 1650 O O . TRP A 1 204 ? -7.330 4.985 -0.039 1.00 82.25 204 TRP A O 1
ATOM 1660 N N . GLN A 1 205 ? -6.242 5.134 1.912 1.00 83.50 205 GLN A N 1
ATOM 1661 C CA . GLN A 1 205 ? -5.332 4.010 1.704 1.00 83.50 205 GLN A CA 1
ATOM 1662 C C . GLN A 1 205 ? -5.546 2.978 2.804 1.00 83.50 205 GLN A C 1
ATOM 1664 O O . GLN A 1 205 ? -5.528 3.307 3.989 1.00 83.50 205 GLN A O 1
ATOM 1669 N N . LEU A 1 206 ? -5.726 1.722 2.415 1.00 87.19 206 LEU A N 1
ATOM 1670 C CA . LEU A 1 206 ? -6.006 0.604 3.300 1.00 87.19 206 LEU A CA 1
ATOM 1671 C C . LEU A 1 206 ? -4.899 -0.441 3.197 1.00 87.19 206 LEU A C 1
ATOM 1673 O O . LEU A 1 206 ? -4.592 -0.932 2.114 1.00 87.19 206 LEU A O 1
ATOM 1677 N N . THR A 1 207 ? -4.369 -0.854 4.343 1.00 87.50 207 THR A N 1
ATOM 1678 C CA . THR A 1 207 ? -3.533 -2.045 4.479 1.00 87.50 207 THR A CA 1
ATOM 1679 C C . THR A 1 207 ? -4.188 -3.014 5.461 1.00 87.50 207 THR A C 1
ATOM 1681 O O . THR A 1 207 ? -4.397 -2.698 6.632 1.00 87.50 207 THR A O 1
ATOM 1684 N N . LEU A 1 208 ? -4.491 -4.221 4.985 1.00 91.69 208 LEU A N 1
ATOM 1685 C CA . LEU A 1 208 ? -4.920 -5.348 5.807 1.00 91.69 208 LEU A CA 1
ATOM 1686 C C . LEU A 1 208 ? -3.773 -6.338 5.914 1.00 91.69 208 LEU A C 1
ATOM 1688 O O . LEU A 1 208 ? -3.240 -6.786 4.901 1.00 91.69 208 LEU A O 1
ATOM 1692 N N . THR A 1 209 ? -3.427 -6.735 7.130 1.00 89.94 209 THR A N 1
ATOM 1693 C CA . THR A 1 209 ? -2.446 -7.798 7.343 1.00 89.94 209 THR A CA 1
ATOM 1694 C C . THR A 1 209 ? -3.131 -9.011 7.936 1.00 89.94 209 THR A C 1
ATOM 1696 O O . THR A 1 209 ? -3.777 -8.926 8.984 1.00 89.94 209 THR A O 1
ATOM 1699 N N . ALA A 1 210 ? -2.973 -10.146 7.269 1.00 88.81 210 ALA A N 1
ATOM 1700 C CA . ALA A 1 210 ? -3.477 -11.430 7.712 1.00 88.81 210 ALA A CA 1
ATOM 1701 C C . ALA A 1 210 ? -2.635 -12.009 8.865 1.00 88.81 210 ALA A C 1
ATOM 1703 O O . ALA A 1 210 ? -1.488 -11.621 9.094 1.00 88.81 210 ALA A O 1
ATOM 1704 N N . THR A 1 211 ? -3.193 -12.973 9.597 1.00 88.81 211 THR A N 1
ATOM 1705 C CA . THR A 1 211 ? -2.516 -13.683 10.701 1.00 88.81 211 THR A CA 1
ATOM 1706 C C . THR A 1 211 ? -1.251 -14.431 10.280 1.00 88.81 211 THR A C 1
ATOM 1708 O O . THR A 1 211 ? -0.362 -14.619 11.105 1.00 88.81 211 THR A O 1
ATOM 1711 N N . ASN A 1 212 ? -1.130 -14.805 9.006 1.00 82.62 212 ASN A N 1
ATOM 1712 C CA . ASN A 1 212 ? 0.081 -15.393 8.424 1.00 82.62 212 ASN A CA 1
ATOM 1713 C C . ASN A 1 212 ? 1.143 -14.342 8.021 1.00 82.62 212 ASN A C 1
ATOM 1715 O O . ASN A 1 212 ? 2.169 -14.697 7.447 1.00 82.62 212 ASN A O 1
ATOM 1719 N N . GLY A 1 213 ? 0.897 -13.053 8.281 1.00 79.81 213 GLY A N 1
ATOM 1720 C CA . GLY A 1 213 ? 1.795 -11.944 7.955 1.00 79.81 213 GLY A CA 1
ATOM 1721 C C . GLY A 1 213 ? 1.668 -11.400 6.528 1.00 79.81 213 GLY A C 1
ATOM 1722 O O . GLY A 1 213 ? 2.314 -10.399 6.214 1.00 79.81 213 GLY A O 1
ATOM 1723 N N . GLN A 1 214 ? 0.840 -12.002 5.668 1.00 78.75 214 GLN A N 1
ATOM 1724 C CA . GLN A 1 214 ? 0.594 -11.482 4.322 1.00 78.75 214 GLN A CA 1
ATOM 1725 C C . GLN A 1 214 ? -0.163 -10.158 4.381 1.00 78.75 214 GLN A C 1
ATOM 1727 O O . GLN A 1 214 ? -1.075 -9.984 5.189 1.00 78.75 214 GLN A O 1
ATOM 1732 N N . LYS A 1 215 ? 0.212 -9.229 3.500 1.00 81.56 215 LYS A N 1
ATOM 1733 C CA . LYS A 1 215 ? -0.410 -7.911 3.395 1.00 81.56 215 LYS A CA 1
ATOM 1734 C C . LYS A 1 215 ? -1.226 -7.803 2.119 1.00 81.56 215 LYS A C 1
ATOM 1736 O O . LYS A 1 215 ? -0.742 -8.149 1.045 1.00 81.56 215 LYS A O 1
ATOM 1741 N N . PHE A 1 216 ? -2.423 -7.262 2.260 1.00 80.94 216 PHE A N 1
ATOM 1742 C CA . PHE A 1 216 ? -3.272 -6.773 1.188 1.00 80.94 216 PHE A CA 1
ATOM 1743 C C . PHE A 1 216 ? -3.319 -5.255 1.287 1.00 80.94 216 PHE A C 1
ATOM 1745 O O . PHE A 1 216 ? -3.512 -4.713 2.377 1.00 80.94 216 PHE A O 1
ATOM 1752 N N . GLN A 1 217 ? -3.127 -4.578 0.163 1.00 79.31 217 GLN A N 1
ATOM 1753 C CA . GLN A 1 217 ? -3.151 -3.125 0.102 1.00 79.31 217 GLN A CA 1
ATOM 1754 C C . GLN A 1 217 ? -4.096 -2.690 -1.003 1.00 79.31 217 GLN A C 1
ATOM 1756 O O . GLN A 1 217 ? -4.099 -3.258 -2.093 1.00 79.31 217 GLN A O 1
ATOM 1761 N N . THR A 1 218 ? -4.914 -1.692 -0.708 1.00 76.06 218 THR A N 1
ATOM 1762 C CA . THR A 1 218 ? -5.824 -1.093 -1.677 1.00 76.06 218 THR A CA 1
ATOM 1763 C C . THR A 1 218 ? -6.102 0.350 -1.288 1.00 76.06 218 THR A C 1
ATOM 1765 O O . THR A 1 218 ? -5.729 0.803 -0.207 1.00 76.06 218 THR A O 1
ATOM 1768 N N . ARG A 1 219 ? -6.726 1.092 -2.187 1.00 76.94 219 ARG A N 1
ATOM 1769 C CA . ARG A 1 219 ? -7.060 2.498 -2.007 1.00 76.94 219 ARG A CA 1
ATOM 1770 C C . ARG A 1 219 ? -8.343 2.797 -2.753 1.00 76.94 219 ARG A C 1
ATOM 1772 O O . ARG A 1 219 ? -8.709 2.071 -3.679 1.00 76.94 219 ARG A O 1
ATOM 1779 N N . GLY A 1 220 ? -9.002 3.868 -2.366 1.00 74.62 220 GLY A N 1
ATOM 1780 C CA . GLY A 1 220 ? -10.215 4.306 -3.027 1.00 74.62 220 GLY A CA 1
ATOM 1781 C C . GLY A 1 220 ? -10.599 5.700 -2.587 1.00 74.62 220 GLY A C 1
ATOM 1782 O O . GLY A 1 220 ? -9.955 6.312 -1.742 1.00 74.62 220 GLY A O 1
ATOM 1783 N N . TYR A 1 221 ? -11.673 6.199 -3.173 1.00 73.38 221 TYR A N 1
ATOM 1784 C CA . TYR A 1 221 ? -12.198 7.517 -2.856 1.00 73.38 221 TYR A CA 1
ATOM 1785 C C . TYR A 1 221 ? -13.195 7.413 -1.721 1.00 73.38 221 TYR A C 1
ATOM 1787 O O . TYR A 1 221 ? -13.785 6.351 -1.477 1.00 73.38 221 TYR A O 1
ATOM 1795 N N . TRP A 1 222 ? -13.398 8.537 -1.046 1.00 71.06 222 TRP A N 1
ATOM 1796 C CA . TRP A 1 222 ? -14.530 8.685 -0.151 1.00 71.06 222 TRP A CA 1
ATOM 1797 C C . TRP A 1 222 ? -15.840 8.305 -0.860 1.00 71.06 222 TRP A C 1
ATOM 1799 O O . TRP A 1 222 ? -16.024 8.596 -2.040 1.00 71.06 222 TRP A O 1
ATOM 1809 N N . LEU A 1 223 ? -16.686 7.576 -0.135 1.00 64.44 223 LEU A N 1
ATOM 1810 C CA . LEU A 1 223 ? -17.811 6.761 -0.605 1.00 64.44 223 LEU A CA 1
ATOM 1811 C C . LEU A 1 223 ? -18.352 7.010 -2.021 1.00 64.44 223 LEU A C 1
ATOM 1813 O O . LEU A 1 223 ? -19.067 7.973 -2.290 1.00 64.44 223 LEU A O 1
ATOM 1817 N N . THR A 1 224 ? -18.165 5.988 -2.858 1.00 60.06 224 THR A N 1
ATOM 1818 C CA . THR A 1 224 ? -19.098 5.618 -3.939 1.00 60.06 224 THR A CA 1
ATOM 1819 C C . THR A 1 224 ? -19.755 4.244 -3.711 1.00 60.06 224 THR A C 1
ATOM 1821 O O . THR A 1 224 ? -20.714 3.916 -4.405 1.00 60.06 224 THR A O 1
ATOM 1824 N N . ASP A 1 225 ? -19.292 3.457 -2.726 1.00 76.25 225 ASP A N 1
ATOM 1825 C CA . ASP A 1 225 ? -19.777 2.101 -2.416 1.00 76.25 225 ASP A CA 1
ATOM 1826 C C . ASP A 1 225 ? -20.539 2.070 -1.079 1.00 76.25 225 ASP A C 1
ATOM 1828 O O . ASP A 1 225 ? -19.994 2.425 -0.033 1.00 76.25 225 ASP A O 1
ATOM 1832 N N . ALA A 1 226 ? -21.802 1.631 -1.103 1.00 80.38 226 ALA A N 1
ATOM 1833 C CA . ALA A 1 226 ? -22.670 1.613 0.075 1.00 80.38 226 ALA A CA 1
ATOM 1834 C C . ALA A 1 226 ? -22.163 0.690 1.200 1.00 80.38 226 ALA A C 1
ATOM 1836 O O . ALA A 1 226 ? -22.277 1.046 2.373 1.00 80.38 226 ALA A O 1
ATOM 1837 N N . ALA A 1 227 ? -21.555 -0.453 0.871 1.00 86.06 227 ALA A N 1
ATOM 1838 C CA . ALA A 1 227 ? -21.084 -1.413 1.868 1.00 86.06 227 ALA A CA 1
ATOM 1839 C C . ALA A 1 227 ? -19.849 -0.893 2.622 1.00 86.06 227 ALA A C 1
ATOM 1841 O O . ALA A 1 227 ? -19.726 -1.104 3.830 1.00 86.06 227 ALA A O 1
ATOM 1842 N N . LEU A 1 228 ? -18.961 -0.145 1.953 1.00 86.31 228 LEU A N 1
ATOM 1843 C CA . LEU A 1 228 ? -17.886 0.580 2.647 1.00 86.31 228 LEU A CA 1
ATOM 1844 C C . LEU A 1 228 ? -18.434 1.669 3.579 1.00 86.31 228 LEU A C 1
ATOM 1846 O O . LEU A 1 228 ? -17.836 1.937 4.623 1.00 86.31 228 LEU A O 1
ATOM 1850 N N . GLY A 1 229 ? -19.577 2.268 3.236 1.00 84.81 229 GLY A N 1
ATOM 1851 C CA . GLY A 1 229 ? -20.249 3.269 4.066 1.00 84.81 229 GLY A CA 1
ATOM 1852 C C . GLY A 1 229 ? -20.795 2.674 5.354 1.00 84.81 229 GLY A C 1
ATOM 1853 O O . GLY A 1 229 ? -20.572 3.225 6.433 1.00 84.81 229 GLY A O 1
ATOM 1854 N N . GLU A 1 230 ? -21.431 1.509 5.259 1.00 87.31 230 GLU A N 1
ATOM 1855 C CA . GLU A 1 230 ? -21.886 0.743 6.423 1.00 87.31 230 GLU A CA 1
ATOM 1856 C C . GLU A 1 230 ? -20.707 0.334 7.317 1.00 87.31 230 GLU A C 1
ATOM 1858 O O . GLU A 1 230 ? -20.738 0.568 8.526 1.00 87.31 230 GLU A O 1
ATOM 1863 N N . LEU A 1 231 ? -19.614 -0.173 6.734 1.00 91.56 231 LEU A N 1
ATOM 1864 C CA . LEU A 1 231 ? -18.394 -0.511 7.477 1.00 91.56 231 LEU A CA 1
ATOM 1865 C C . LEU A 1 231 ? -17.778 0.708 8.186 1.00 91.56 231 LEU A C 1
ATOM 1867 O O . LEU A 1 231 ? -17.318 0.586 9.324 1.00 91.56 231 LEU A O 1
ATOM 1871 N N . ALA A 1 232 ? -17.785 1.888 7.556 1.00 89.88 232 ALA A N 1
ATOM 1872 C CA . ALA A 1 232 ? -17.327 3.128 8.187 1.00 89.88 232 ALA A CA 1
ATOM 1873 C C . ALA A 1 232 ? -18.179 3.490 9.414 1.00 89.88 232 ALA A C 1
ATOM 1875 O O . ALA A 1 232 ? -17.642 3.867 10.459 1.00 89.88 232 ALA A O 1
ATOM 1876 N N . GLN A 1 233 ? -19.505 3.367 9.303 1.00 87.94 233 GLN A N 1
ATOM 1877 C CA . GLN A 1 233 ? -20.430 3.635 10.405 1.00 87.94 233 GLN A CA 1
ATOM 1878 C C . GLN A 1 233 ? -20.268 2.630 11.547 1.00 87.94 233 GLN A C 1
ATOM 1880 O O . GLN A 1 233 ? -20.196 3.040 12.706 1.00 87.94 233 GLN A O 1
ATOM 1885 N N . GLU A 1 234 ? -20.146 1.338 11.238 1.00 91.00 234 GLU A N 1
ATOM 1886 C CA . GLU A 1 234 ? -19.877 0.300 12.238 1.00 91.00 234 GLU A CA 1
ATOM 1887 C C . GLU A 1 234 ? -18.577 0.584 12.993 1.00 91.00 234 GLU A C 1
ATOM 1889 O O . GLU A 1 234 ? -18.550 0.525 14.224 1.00 91.00 234 GLU A O 1
ATOM 1894 N N . LEU A 1 235 ? -17.510 0.978 12.289 1.00 91.25 235 LEU A N 1
ATOM 1895 C CA . LEU A 1 235 ? -16.243 1.290 12.943 1.00 91.25 235 LEU A CA 1
ATOM 1896 C C . LEU A 1 235 ? -16.354 2.486 13.898 1.00 91.25 235 LEU A C 1
ATOM 1898 O O . LEU A 1 235 ? -15.763 2.455 14.975 1.00 91.25 235 LEU A O 1
ATOM 1902 N N . ARG A 1 236 ? -17.149 3.509 13.559 1.00 89.38 236 ARG A N 1
ATOM 1903 C CA . ARG A 1 236 ? -17.432 4.633 14.472 1.00 89.38 236 ARG A CA 1
ATOM 1904 C C . ARG A 1 236 ? -18.193 4.217 15.719 1.00 89.38 236 ARG A C 1
ATOM 1906 O O . ARG A 1 236 ? -17.949 4.783 16.773 1.00 89.38 236 ARG A O 1
ATOM 1913 N N . GLN A 1 237 ? -19.106 3.255 15.608 1.00 89.06 237 GLN A N 1
ATOM 1914 C CA . GLN A 1 237 ? -19.837 2.734 16.766 1.00 89.06 237 GLN A CA 1
ATOM 1915 C C . GLN A 1 237 ? -18.934 1.906 17.689 1.00 89.06 237 GLN A C 1
ATOM 1917 O O . GLN A 1 237 ? -19.157 1.863 18.898 1.00 89.06 237 GLN A O 1
ATOM 1922 N N . ILE A 1 238 ? -17.923 1.240 17.122 1.00 91.50 238 ILE A N 1
ATOM 1923 C CA . ILE A 1 238 ? -16.925 0.466 17.873 1.00 91.50 238 ILE A CA 1
ATOM 1924 C C . ILE A 1 238 ? -15.876 1.387 18.506 1.00 91.50 238 ILE A C 1
ATOM 1926 O O . ILE A 1 238 ? -15.359 1.082 19.584 1.00 91.50 238 ILE A O 1
ATOM 1930 N N . TRP A 1 239 ? -15.539 2.485 17.829 1.00 90.25 239 TRP A N 1
ATOM 1931 C CA . TRP A 1 239 ? -14.582 3.475 18.301 1.00 90.25 239 TRP A CA 1
ATOM 1932 C C . TRP A 1 239 ? -15.049 4.101 19.615 1.00 90.25 239 TRP A C 1
ATOM 1934 O O . TRP A 1 239 ? -16.144 4.646 19.712 1.00 90.25 239 TRP A O 1
ATOM 1944 N N . ASN A 1 240 ? -14.195 4.016 20.632 1.00 83.06 240 ASN A N 1
ATOM 1945 C CA . ASN A 1 240 ? -14.483 4.512 21.978 1.00 83.06 240 ASN A CA 1
ATOM 1946 C C . ASN A 1 240 ? -13.771 5.840 22.288 1.00 83.06 240 ASN A C 1
ATOM 1948 O O . ASN A 1 240 ? -13.807 6.304 23.422 1.00 83.06 240 ASN A O 1
ATOM 1952 N N . GLY A 1 241 ? -13.092 6.421 21.299 1.00 78.12 241 GLY A N 1
ATOM 1953 C CA . GLY A 1 241 ? -12.344 7.653 21.473 1.00 78.12 241 GLY A CA 1
ATOM 1954 C C . GLY A 1 241 ? -13.150 8.907 21.136 1.00 78.12 241 GLY A C 1
ATOM 1955 O O . GLY A 1 241 ? -14.030 8.887 20.280 1.00 78.12 241 GLY A O 1
ATOM 1956 N N . ASP A 1 242 ? -12.790 10.029 21.758 1.00 78.25 242 ASP A N 1
ATOM 1957 C CA . ASP A 1 242 ? -13.424 11.333 21.514 1.00 78.25 242 ASP A CA 1
ATOM 1958 C C . ASP A 1 242 ? -13.196 11.899 20.099 1.00 78.25 242 ASP A C 1
ATOM 1960 O O . ASP A 1 242 ? -13.989 12.709 19.607 1.00 78.25 242 ASP A O 1
ATOM 1964 N N . ALA A 1 243 ? -12.113 11.503 19.420 1.00 81.19 243 ALA A N 1
ATOM 1965 C CA . ALA A 1 243 ? -11.841 11.968 18.066 1.00 81.19 243 ALA A CA 1
ATOM 1966 C C . ALA A 1 243 ? -12.854 11.402 17.061 1.00 81.19 243 ALA A C 1
ATOM 1968 O O . ALA A 1 243 ? -13.083 10.195 16.983 1.00 81.19 243 ALA A O 1
ATOM 1969 N N . LYS A 1 244 ? -13.403 12.276 16.213 1.00 81.69 244 LYS A N 1
ATOM 1970 C CA . LYS A 1 244 ? -14.272 11.868 15.104 1.00 81.69 244 LYS A CA 1
ATOM 1971 C C . LYS A 1 244 ? -13.440 11.183 14.031 1.00 81.69 244 LYS A C 1
ATOM 1973 O O . LYS A 1 244 ? -12.439 11.737 13.580 1.00 81.69 244 LYS A O 1
ATOM 1978 N N . LEU A 1 245 ? -13.878 10.006 13.601 1.00 87.00 245 LEU A N 1
ATOM 1979 C CA . LEU A 1 245 ? -13.242 9.259 12.523 1.00 87.00 245 LEU A CA 1
ATOM 1980 C C . LEU A 1 245 ? -13.814 9.677 11.159 1.00 87.00 245 LEU A C 1
ATOM 1982 O O . LEU A 1 245 ? -15.014 9.529 10.909 1.00 87.00 245 LEU A O 1
ATOM 1986 N N . TRP A 1 246 ? -12.952 10.163 10.271 1.00 81.06 246 TRP A N 1
ATOM 1987 C CA . TRP A 1 246 ? -13.242 10.510 8.878 1.00 81.06 246 TRP A CA 1
ATOM 1988 C C . TRP A 1 246 ? -12.524 9.494 7.985 1.00 81.06 246 TRP A C 1
ATOM 1990 O O . TRP A 1 246 ? -11.377 9.683 7.600 1.00 81.06 246 TRP A O 1
ATOM 2000 N N . LEU A 1 247 ? -13.204 8.365 7.763 1.00 80.94 247 LEU A N 1
ATOM 2001 C CA . LEU A 1 247 ? -12.650 7.118 7.229 1.00 80.94 247 LEU A CA 1
ATOM 2002 C C . LEU A 1 247 ? -12.894 7.041 5.713 1.00 80.94 247 LEU A C 1
ATOM 2004 O O . LEU A 1 247 ? -12.663 8.004 4.986 1.00 80.94 247 LEU A O 1
ATOM 2008 N N . PHE A 1 248 ? -13.448 5.917 5.247 1.00 73.31 248 PHE A N 1
ATOM 2009 C CA . PHE A 1 248 ? -13.851 5.636 3.868 1.00 73.31 248 PHE A CA 1
ATOM 2010 C C . PHE A 1 248 ? -14.834 6.65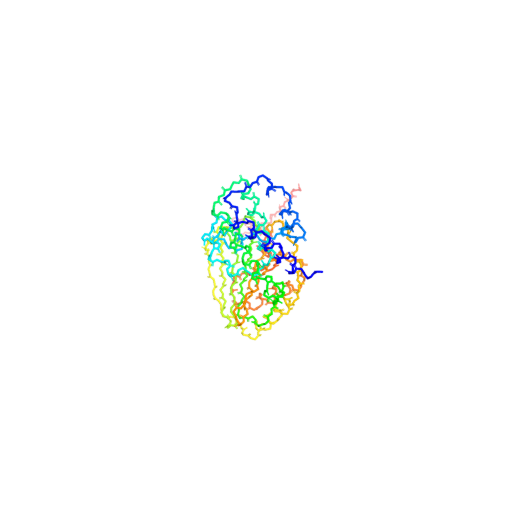0 3.248 1.00 73.31 248 PHE A C 1
ATOM 2012 O O . PHE A 1 248 ? -15.247 6.457 2.111 1.00 73.31 248 PHE A O 1
ATOM 2019 N N . ASP A 1 249 ? -15.256 7.690 3.966 1.00 70.31 249 ASP A N 1
ATOM 2020 C CA . ASP A 1 249 ? -16.364 8.579 3.612 1.00 70.31 249 ASP A CA 1
ATOM 2021 C C . ASP A 1 249 ? -16.079 10.074 3.734 1.00 70.31 249 ASP A C 1
ATOM 2023 O O . ASP A 1 249 ? -16.945 10.878 3.398 1.00 70.31 249 ASP A O 1
ATOM 2027 N N . GLY A 1 250 ? -14.887 10.472 4.179 1.00 65.19 250 GLY A N 1
ATOM 2028 C CA . GLY A 1 250 ? -14.493 11.866 4.033 1.00 65.19 250 GLY A CA 1
ATOM 2029 C C . GLY A 1 250 ? -15.252 12.888 4.852 1.00 65.19 250 GLY A C 1
ATOM 2030 O O . GLY A 1 250 ? -15.286 14.060 4.480 1.00 65.19 250 GLY A O 1
ATOM 2031 N N . LEU A 1 251 ? -15.851 12.486 5.975 1.00 64.94 251 LEU A N 1
ATOM 2032 C CA . LEU A 1 251 ? -16.666 13.365 6.825 1.00 64.94 251 LEU A CA 1
ATOM 2033 C C . LEU A 1 251 ? -15.884 14.482 7.552 1.00 64.94 251 LEU A C 1
ATOM 2035 O O . LEU A 1 251 ? -16.355 15.006 8.559 1.00 64.94 251 LEU A O 1
ATOM 2039 N N . VAL A 1 252 ? -14.730 14.912 7.034 1.00 60.00 252 VAL A N 1
ATOM 2040 C CA . VAL A 1 252 ? -13.924 16.039 7.538 1.00 60.00 252 VAL A CA 1
ATOM 2041 C C . VAL A 1 252 ? -14.751 17.315 7.742 1.00 60.00 252 VAL A C 1
ATOM 2043 O O . VAL A 1 252 ? -14.429 18.130 8.604 1.00 60.00 252 VAL A O 1
ATOM 2046 N N . HIS A 1 253 ? -15.832 17.497 6.975 1.00 53.59 253 HIS A N 1
ATOM 2047 C CA . HIS A 1 253 ? -16.693 18.682 7.034 1.00 53.59 253 HIS A CA 1
ATOM 2048 C C . HIS A 1 253 ? -18.123 18.420 7.517 1.00 53.59 253 HIS A C 1
ATOM 2050 O O . HIS A 1 253 ? -18.907 19.363 7.557 1.00 53.59 253 HIS A O 1
ATOM 2056 N N . ALA A 1 254 ? -18.473 17.194 7.923 1.00 51.94 254 ALA A N 1
ATOM 2057 C CA . ALA A 1 254 ? -19.852 16.840 8.287 1.00 51.94 254 ALA A CA 1
ATOM 2058 C C . ALA A 1 254 ? -20.403 17.611 9.503 1.00 51.94 254 ALA A C 1
ATOM 2060 O O . ALA A 1 254 ? -21.598 17.570 9.776 1.00 51.94 254 ALA A O 1
ATOM 2061 N N . GLU A 1 255 ? -19.540 18.341 10.211 1.00 46.19 255 GLU A N 1
ATOM 2062 C CA . GLU A 1 255 ? -19.903 19.198 11.338 1.00 46.19 255 GLU A CA 1
ATOM 2063 C C . GLU A 1 255 ? -19.381 20.629 11.205 1.00 46.19 255 GLU A C 1
ATOM 2065 O O . GLU A 1 255 ? -19.192 21.326 12.206 1.00 46.19 255 GLU A O 1
ATOM 2070 N N . LYS A 1 256 ? -19.159 21.121 9.979 1.00 46.94 256 LYS A N 1
ATOM 2071 C CA . LYS A 1 256 ? -19.108 22.574 9.818 1.00 46.94 256 LYS A CA 1
ATOM 2072 C C . LYS A 1 256 ? -20.488 23.112 10.187 1.00 46.94 256 LYS A C 1
ATOM 2074 O O . LYS A 1 256 ? -21.489 22.822 9.541 1.00 46.94 256 LYS A O 1
ATOM 2079 N N . ILE A 1 257 ? -20.544 23.884 11.270 1.00 50.16 257 ILE A N 1
ATOM 2080 C CA . ILE A 1 257 ? -21.696 24.734 11.552 1.00 50.16 257 ILE A CA 1
ATOM 2081 C C . ILE A 1 257 ? -21.711 25.780 10.437 1.00 50.16 257 ILE A C 1
ATOM 2083 O O . ILE A 1 257 ? -21.060 26.815 10.546 1.00 50.16 257 ILE A O 1
ATOM 2087 N N . ASP A 1 258 ? -22.435 25.505 9.355 1.00 43.53 258 ASP A N 1
ATOM 2088 C CA . ASP A 1 258 ? -22.538 26.430 8.221 1.00 43.53 258 ASP A CA 1
ATOM 2089 C C . ASP A 1 258 ? -23.232 27.739 8.620 1.00 43.53 258 ASP A C 1
ATOM 2091 O O . ASP A 1 258 ? -23.054 28.780 7.984 1.00 43.53 258 ASP A O 1
ATOM 2095 N N . ARG A 1 259 ? -24.029 27.712 9.699 1.00 40.31 259 ARG A N 1
ATOM 2096 C CA . ARG A 1 259 ? -24.745 28.884 10.201 1.00 40.31 259 ARG A CA 1
ATOM 2097 C C . ARG A 1 259 ? -25.130 28.755 11.676 1.00 40.31 259 ARG A C 1
ATOM 2099 O O . ARG A 1 259 ? -26.059 28.033 12.023 1.00 40.31 259 ARG A O 1
ATOM 2106 N N . LEU A 1 260 ? -24.498 29.549 12.541 1.00 44.75 260 LEU A N 1
ATOM 2107 C CA . LEU A 1 260 ? -24.978 29.793 13.904 1.00 44.75 260 LEU A CA 1
ATOM 2108 C C . LEU A 1 260 ? -25.924 31.004 13.882 1.00 44.75 260 LEU A C 1
ATOM 2110 O O . LEU A 1 260 ? -25.481 32.141 13.738 1.00 44.75 260 LEU A O 1
ATOM 2114 N N . THR A 1 261 ? -27.236 30.787 14.005 1.00 44.78 261 THR A N 1
ATOM 2115 C CA . THR A 1 261 ? -28.196 31.901 14.105 1.00 44.78 261 THR A CA 1
ATOM 2116 C C . THR A 1 261 ? -28.500 32.188 15.572 1.00 44.78 261 THR A C 1
ATOM 2118 O O . THR A 1 261 ? -29.319 31.506 16.181 1.00 44.78 261 THR A O 1
ATOM 2121 N N . ILE A 1 262 ? -27.871 33.221 16.134 1.00 54.03 262 ILE A N 1
ATOM 2122 C CA . ILE A 1 262 ? -28.218 33.735 17.464 1.00 54.03 262 ILE A CA 1
ATOM 2123 C C . ILE A 1 262 ? -29.359 34.741 17.298 1.00 54.03 262 ILE A C 1
ATOM 2125 O O . ILE A 1 262 ? -29.166 35.839 16.777 1.00 54.03 262 ILE A O 1
ATOM 2129 N N . ARG A 1 263 ? -30.568 34.380 17.735 1.00 48.81 263 ARG A N 1
ATOM 2130 C CA . ARG A 1 263 ? -31.674 35.338 17.861 1.00 48.81 263 ARG A CA 1
ATOM 2131 C C . ARG A 1 263 ? -31.632 35.956 19.252 1.00 48.81 263 ARG A C 1
ATOM 2133 O O . ARG A 1 263 ? -32.110 35.369 20.214 1.00 48.81 263 ARG A O 1
ATOM 2140 N N . TYR A 1 264 ? -31.040 37.141 19.343 1.00 50.56 264 TYR A N 1
ATOM 2141 C CA . TYR A 1 264 ? -31.021 37.937 20.565 1.00 50.56 264 TYR A CA 1
ATOM 2142 C C . TYR A 1 264 ? -32.293 38.796 20.644 1.00 50.56 264 TYR A C 1
ATOM 2144 O O . TYR A 1 264 ? -32.521 39.667 19.803 1.00 50.56 264 TYR A O 1
ATOM 2152 N N . HIS A 1 265 ? -33.144 38.550 21.640 1.00 54.47 265 HIS A N 1
ATOM 2153 C CA . HIS A 1 265 ? -34.232 39.457 22.012 1.00 54.47 265 HIS A CA 1
ATOM 2154 C C . HIS A 1 265 ? -33.801 40.262 23.234 1.00 54.47 265 HIS A C 1
ATOM 2156 O O . HIS A 1 265 ? -33.841 39.773 24.360 1.00 54.47 265 HIS A O 1
ATOM 2162 N N . ARG A 1 266 ? -33.377 41.510 23.009 1.00 51.84 266 ARG A N 1
ATOM 2163 C CA . ARG A 1 266 ? -33.142 42.464 24.093 1.00 51.84 266 ARG A CA 1
ATOM 2164 C C . ARG A 1 266 ? -34.491 43.007 24.556 1.00 51.84 266 ARG A C 1
ATOM 2166 O O . ARG A 1 266 ? -35.089 43.815 23.852 1.00 51.84 266 ARG A O 1
ATOM 2173 N N . GLN A 1 267 ? -34.967 42.586 25.725 1.00 53.91 267 GLN A N 1
ATOM 2174 C CA . GLN A 1 267 ? -36.021 43.321 26.423 1.00 53.91 267 GLN A CA 1
ATOM 2175 C C . GLN A 1 267 ? -35.374 44.524 27.116 1.00 53.91 267 GLN A C 1
ATOM 2177 O O . GLN A 1 267 ? -34.651 44.381 28.099 1.00 53.91 267 GLN A O 1
ATOM 2182 N N . LEU A 1 268 ? -35.564 45.711 26.541 1.00 50.16 268 LEU A N 1
ATOM 2183 C CA . LEU A 1 268 ? -35.248 46.977 27.196 1.00 50.16 268 LEU A CA 1
ATOM 2184 C C . LEU A 1 268 ? -36.447 47.351 28.067 1.00 50.16 268 LEU A C 1
ATOM 2186 O O . LEU A 1 268 ? -37.419 47.914 27.573 1.00 50.16 268 LEU A O 1
ATOM 2190 N N . ASN A 1 269 ? -36.374 47.026 29.354 1.00 54.56 269 ASN A N 1
ATOM 2191 C CA . ASN A 1 269 ? -37.300 47.582 30.332 1.00 54.56 269 ASN A CA 1
ATOM 2192 C C . ASN A 1 269 ? -36.777 48.973 30.698 1.00 54.56 269 ASN A C 1
ATOM 2194 O O . ASN A 1 269 ? -35.746 49.092 31.360 1.00 54.56 269 ASN A O 1
ATOM 2198 N N . ALA A 1 270 ? -37.443 50.014 30.204 1.00 58.28 270 ALA A N 1
ATOM 2199 C CA . ALA A 1 270 ? -37.199 51.377 30.649 1.00 58.28 270 ALA A CA 1
ATOM 2200 C C . ALA A 1 270 ? -38.089 51.662 31.860 1.00 58.28 270 ALA A C 1
ATOM 2202 O O . ALA A 1 270 ? -39.289 51.389 31.831 1.00 58.28 270 ALA A O 1
ATOM 2203 N N . TYR A 1 271 ? -37.490 52.207 32.910 1.00 57.16 271 TYR A N 1
ATOM 2204 C CA . TYR A 1 271 ? -38.183 52.680 34.102 1.00 57.16 271 TYR A CA 1
ATOM 2205 C C . TYR A 1 271 ? -37.990 54.195 34.191 1.00 57.16 271 TYR A C 1
ATOM 2207 O O . TYR A 1 271 ? -36.943 54.704 33.782 1.00 57.16 271 TYR A O 1
ATOM 2215 N N . GLN A 1 272 ? -38.994 54.914 34.684 1.00 59.06 272 GLN A N 1
ATOM 2216 C CA . GLN A 1 272 ? -38.832 56.315 35.087 1.00 59.06 272 GLN A CA 1
ATOM 2217 C C . GLN A 1 272 ? -37.949 56.399 36.347 1.00 59.06 272 GLN A C 1
ATOM 2219 O O . GLN A 1 272 ? -37.731 55.392 37.023 1.00 59.06 272 GLN A O 1
ATOM 2224 N N . GLU A 1 273 ? -37.435 57.590 36.678 1.00 64.69 273 GLU A N 1
ATOM 2225 C CA . GLU A 1 273 ? -36.627 57.805 37.897 1.00 64.69 273 GLU A CA 1
ATOM 2226 C C . GLU A 1 273 ? -37.382 57.455 39.195 1.00 64.69 273 GLU A C 1
ATOM 2228 O O . GLU A 1 273 ? -36.753 57.197 40.217 1.00 64.69 273 GLU A O 1
ATOM 2233 N N . ASP A 1 274 ? -38.716 57.382 39.153 1.00 67.56 274 ASP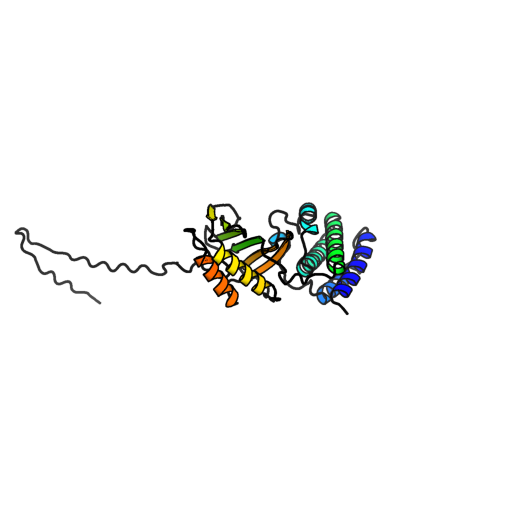 A N 1
ATOM 2234 C CA . ASP A 1 274 ? -39.583 56.970 40.263 1.00 67.56 274 ASP A CA 1
ATOM 2235 C C . ASP A 1 274 ? -39.830 55.445 40.341 1.00 67.56 274 ASP A C 1
ATOM 2237 O O . ASP A 1 274 ? -40.532 54.974 41.236 1.00 67.56 274 ASP A O 1
ATOM 2241 N N . GLY A 1 275 ? -39.242 54.659 39.429 1.00 57.94 275 GLY A N 1
ATOM 2242 C CA . GLY A 1 275 ? -39.318 53.196 39.410 1.00 57.94 275 GLY A CA 1
ATOM 2243 C C . GLY A 1 275 ? -40.517 52.603 38.662 1.00 57.94 275 GLY A C 1
ATOM 2244 O O . GLY A 1 275 ? -40.632 51.376 38.598 1.00 57.94 275 GLY A O 1
ATOM 2245 N N . ASN A 1 276 ? -41.388 53.415 38.053 1.00 58.62 276 ASN A N 1
ATOM 2246 C CA . ASN A 1 276 ? -42.520 52.901 37.277 1.00 58.62 276 ASN A CA 1
ATOM 2247 C C . ASN A 1 276 ? -42.096 52.469 35.851 1.00 58.62 276 ASN A C 1
ATOM 2249 O O . ASN A 1 276 ? -41.336 53.186 35.190 1.00 58.62 276 ASN A O 1
ATOM 2253 N N . PRO A 1 277 ? -42.560 51.308 35.337 1.00 54.28 277 PRO A N 1
ATOM 2254 C CA . PRO A 1 277 ? -42.189 50.820 34.007 1.00 54.28 277 PRO A CA 1
ATOM 2255 C C . PRO A 1 277 ? -42.847 51.635 32.883 1.00 54.28 277 PRO A C 1
ATOM 2257 O O . PRO A 1 277 ? -44.039 51.939 32.927 1.00 54.28 277 PRO A O 1
ATOM 2260 N N . VAL A 1 278 ? -42.082 51.935 31.830 1.00 58.88 278 VAL A N 1
ATOM 2261 C CA . VAL A 1 278 ? -42.540 52.675 30.642 1.00 58.88 278 VAL A CA 1
ATOM 2262 C C . VAL A 1 278 ? -42.674 51.733 29.450 1.00 58.88 278 VAL A C 1
ATOM 2264 O O . VAL A 1 278 ? -41.751 50.991 29.117 1.00 58.88 278 VAL A O 1
ATOM 2267 N N . SER A 1 279 ? -43.813 51.793 28.757 1.00 52.19 279 SER A N 1
ATOM 2268 C CA . SER A 1 279 ? -44.008 51.068 27.497 1.00 52.19 279 SER A CA 1
ATOM 2269 C C . SER A 1 279 ? -43.282 51.778 26.352 1.00 52.19 279 SER A C 1
ATOM 2271 O O . SER A 1 279 ? -43.688 52.859 25.930 1.00 52.19 279 SER A O 1
ATOM 2273 N N . LEU A 1 280 ? -42.218 51.167 25.828 1.00 54.19 280 LEU A N 1
ATOM 2274 C CA . LEU A 1 280 ? -41.530 51.640 24.626 1.00 54.19 280 LEU A CA 1
ATOM 2275 C C . LEU A 1 280 ? -42.135 50.982 23.381 1.00 54.19 280 LEU A C 1
ATOM 2277 O O . LEU A 1 280 ? -42.005 49.775 23.179 1.00 54.19 280 LEU A O 1
ATOM 2281 N N . ILE A 1 281 ? -42.770 51.780 22.520 1.00 47.22 281 ILE A N 1
ATOM 2282 C CA . ILE A 1 281 ? -43.218 51.331 21.196 1.00 47.22 281 ILE A CA 1
ATOM 2283 C C . ILE A 1 281 ? -42.041 51.482 20.229 1.00 47.22 281 ILE A C 1
ATOM 2285 O O . ILE A 1 281 ? -41.683 52.591 19.838 1.00 47.22 281 ILE A O 1
ATOM 2289 N N . ILE A 1 282 ? -41.428 50.364 19.843 1.00 48.19 282 ILE A N 1
ATOM 2290 C CA . ILE A 1 282 ? -40.363 50.343 18.834 1.00 48.19 282 ILE A CA 1
ATOM 2291 C C . ILE A 1 282 ? -41.010 50.118 17.464 1.00 48.19 282 ILE A C 1
ATOM 2293 O O . ILE A 1 282 ? -41.450 49.010 17.156 1.00 48.19 282 ILE A O 1
ATOM 2297 N N . TRP A 1 283 ? -41.053 51.153 16.624 1.00 37.25 283 TRP A N 1
ATOM 2298 C CA . TRP A 1 283 ? -41.426 51.007 15.216 1.00 37.25 283 TRP A CA 1
ATOM 2299 C C . TRP A 1 283 ? -40.249 50.423 14.430 1.00 37.25 283 TRP A C 1
ATOM 2301 O O . TRP A 1 283 ? -39.158 50.992 14.412 1.00 37.25 283 TRP A O 1
ATOM 2311 N N . LYS A 1 284 ? -40.463 49.285 13.763 1.00 36.84 284 LYS A N 1
ATOM 2312 C CA . LYS A 1 284 ? -39.536 48.780 12.744 1.00 36.84 284 LYS A CA 1
ATOM 2313 C C . LYS A 1 284 ? -39.839 49.477 11.419 1.00 36.84 284 LYS A C 1
ATOM 2315 O O . LYS A 1 284 ? -40.909 49.258 10.860 1.00 36.84 284 LYS A O 1
ATOM 2320 N N . ALA A 1 285 ? -38.901 50.278 10.922 1.00 34.84 285 ALA A N 1
ATOM 2321 C CA . ALA A 1 285 ? -38.871 50.647 9.511 1.00 34.84 285 ALA A CA 1
ATOM 2322 C C . ALA A 1 285 ? -38.399 49.430 8.695 1.00 34.84 285 ALA A C 1
ATOM 2324 O O . ALA A 1 285 ? -37.458 48.745 9.104 1.00 34.84 285 ALA A O 1
ATOM 2325 N N . SER A 1 286 ? -39.130 49.138 7.619 1.00 45.25 286 SER A N 1
ATOM 2326 C CA . SER A 1 286 ? -38.907 48.056 6.649 1.00 45.25 286 SER A CA 1
ATOM 2327 C C . SER A 1 286 ? -37.620 48.218 5.856 1.00 45.25 286 SER A C 1
ATOM 2329 O O . SER A 1 286 ? -37.369 49.369 5.434 1.00 45.25 286 SER A O 1
#

Secondary structure (DSSP, 8-state):
--HHHHHHHHHHHHHHHHHH-SS--HHHHSSHHHHHHHHTTTTS----HHHH-TTT-TTT-HHHHHHHGGG---HHHHHHHHHHHHHHHHHS--HHHHHHHHHHHHHHHHHHHT----TTS--S-EEEEEEEEEPPSS-SS-EEEEEEETTSEEEEEEE-TT--EEEEEEEE--HHHHHHHHHHHHHHHTS-------SSS-EEEEEEEETTS-EEEEEEESSS-HHHHHHHHHHHHH--SSSPP--TT-GGGTT--S-----------EE-TTS-EE--------

Organism: Limosilactobacillus mucosae (NCBI:txid97478)

Sequence (286 aa):
MKKDQAILDFVDQWLSVLLKLDEPTEALLDSEFVWQCQKLHFDQPTLDLDAAFPIEQPMTSLTGLKKIISKINDKMMLGHAIYRQWQNWQAKPADSQKAWLIAALQQLKKLALANESLPFVFHGVIAHLELISQAATNSPASVQWLKIGRNGKAELRIMNDQYKLLTTQTENLKGPQLNVFFEKLALYFAKRHDFKPTNIENEWQLTLTATNGQKFQTRGYWLTDAALGELAQELRQIWNGDAKLWLFDGLVHAEKIDRLTIRYHRQLNAYQEDGNPVSLIIWKAS